Protein AF-A0A6P0XVL6-F1 (afdb_monomer_lite)

Foldseek 3Di:
DWEQQPPDLWTKWAADPVQAIDDDDDDDPDPDDPQQQVVVQVVCCVPLVFNWHFLDWLDWDQPVVVRDIDTHTYIHGPDDNVVVCVSVVNIDIDALVNLVVGHHPDNVCSVSSNVSSVCVVVVPDPPLRFQSSDPCSVVVVQVVVVVVCVVVVWAFPDGKDFRGDDSFKTKIWTQTPVGIDIDMDGGPPPVNVDDDPPPPDD

Structure (mmCIF, N/CA/C/O backbone):
data_AF-A0A6P0XVL6-F1
#
_entry.id   AF-A0A6P0XVL6-F1
#
loop_
_atom_site.group_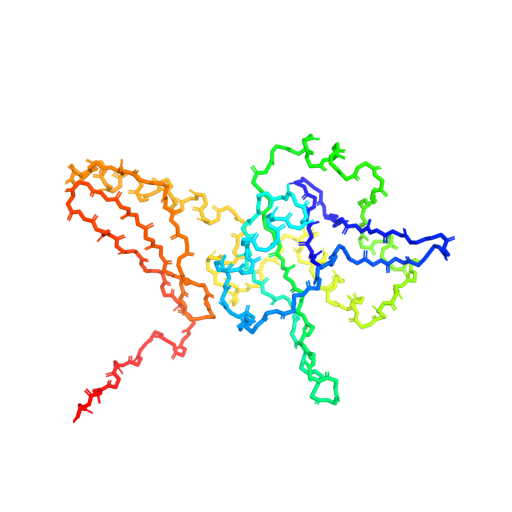PDB
_atom_site.id
_atom_site.type_symbol
_atom_site.label_atom_id
_atom_site.label_alt_id
_atom_site.label_comp_id
_atom_site.label_asym_id
_atom_site.label_entity_id
_atom_site.label_seq_id
_atom_site.pdbx_PDB_ins_code
_atom_site.Cartn_x
_atom_site.Cartn_y
_atom_site.Cartn_z
_atom_site.occupancy
_atom_site.B_iso_or_equiv
_atom_site.auth_seq_id
_atom_site.auth_comp_id
_atom_site.auth_asym_id
_atom_site.auth_atom_id
_atom_site.pdbx_PDB_model_num
ATOM 1 N N . GLU A 1 1 ? -6.359 -3.949 6.670 1.00 92.81 1 GLU A N 1
ATOM 2 C CA . GLU A 1 1 ? -5.751 -3.231 5.537 1.00 92.81 1 GLU A CA 1
ATOM 3 C C . GLU A 1 1 ? -6.101 -1.776 5.741 1.00 92.81 1 GLU A C 1
ATOM 5 O O . GLU A 1 1 ? -7.269 -1.450 5.917 1.00 92.81 1 GLU A O 1
ATOM 10 N N . ILE A 1 2 ? -5.097 -0.913 5.818 1.00 95.50 2 ILE A N 1
ATOM 11 C CA . ILE A 1 2 ? -5.294 0.529 5.921 1.00 95.50 2 ILE A CA 1
ATOM 12 C C . ILE A 1 2 ? -5.464 1.059 4.500 1.00 95.50 2 ILE A C 1
ATOM 14 O O . ILE A 1 2 ? -4.515 1.063 3.713 1.00 95.50 2 ILE A O 1
ATOM 18 N N . LEU A 1 3 ? -6.686 1.486 4.182 1.00 93.06 3 LEU A N 1
ATOM 19 C CA . LEU A 1 3 ? -7.017 2.186 2.945 1.00 93.06 3 LEU A CA 1
ATOM 20 C C . LEU A 1 3 ? -7.215 3.671 3.268 1.00 93.06 3 LEU A C 1
ATOM 22 O O . LEU A 1 3 ? -8.231 4.018 3.874 1.00 93.06 3 LEU A O 1
ATOM 26 N N . PRO A 1 4 ? -6.277 4.548 2.889 1.00 92.00 4 PRO A N 1
ATOM 27 C CA . PRO A 1 4 ? -6.377 5.974 3.165 1.00 92.00 4 PRO A CA 1
ATOM 28 C C . PRO A 1 4 ? -7.426 6.634 2.271 1.00 92.00 4 PRO A C 1
ATOM 30 O O . PRO A 1 4 ? -7.562 6.283 1.092 1.00 92.00 4 PRO A O 1
ATOM 33 N N . HIS A 1 5 ? -8.130 7.627 2.810 1.00 89.69 5 HIS A N 1
ATOM 34 C CA . HIS A 1 5 ? -8.993 8.491 2.016 1.00 89.69 5 HIS A CA 1
ATOM 35 C C . HIS A 1 5 ? -8.141 9.247 0.978 1.00 89.69 5 HIS A C 1
ATOM 37 O O . HIS A 1 5 ? -7.014 9.655 1.280 1.00 89.69 5 HIS A O 1
ATOM 43 N N . PRO A 1 6 ? -8.633 9.457 -0.257 1.00 84.12 6 PRO A N 1
ATOM 44 C CA . PRO A 1 6 ? -7.831 10.069 -1.317 1.00 84.12 6 PRO A CA 1
ATOM 45 C C . PRO A 1 6 ? -7.296 11.468 -0.973 1.00 84.12 6 PRO A C 1
ATOM 47 O O . PRO A 1 6 ? -6.172 11.800 -1.368 1.00 84.12 6 PRO A O 1
ATOM 50 N N . THR A 1 7 ? -8.087 12.257 -0.236 1.00 84.69 7 THR A N 1
ATOM 51 C CA . THR A 1 7 ? -7.861 13.696 0.001 1.00 84.69 7 THR A CA 1
ATOM 52 C C . THR A 1 7 ? -7.928 14.139 1.463 1.00 84.69 7 THR A C 1
ATOM 54 O O . THR A 1 7 ? -7.600 15.284 1.745 1.00 84.69 7 THR A O 1
ATOM 57 N N . GLU A 1 8 ? -8.362 13.284 2.389 1.00 90.06 8 GLU A N 1
ATOM 58 C CA . GLU A 1 8 ? -8.570 13.660 3.799 1.00 90.06 8 GLU A CA 1
ATOM 59 C C . GLU A 1 8 ? -7.736 12.745 4.694 1.00 90.06 8 GLU A C 1
ATOM 61 O O . GLU A 1 8 ? -7.424 11.619 4.304 1.00 90.06 8 GLU A O 1
ATOM 66 N N . ALA A 1 9 ? -7.401 13.205 5.900 1.00 93.50 9 ALA A N 1
ATOM 67 C CA . ALA A 1 9 ? -6.700 12.417 6.914 1.00 93.50 9 ALA A CA 1
ATOM 68 C C . ALA A 1 9 ? -7.641 11.384 7.570 1.00 93.50 9 ALA A C 1
ATOM 70 O O . ALA A 1 9 ? -7.935 11.429 8.762 1.00 93.50 9 ALA A O 1
ATOM 71 N N . LYS A 1 10 ? -8.170 10.474 6.751 1.00 94.94 10 LYS A N 1
ATOM 72 C CA . LYS A 1 10 ? -9.135 9.439 7.127 1.00 94.94 10 LYS A CA 1
ATOM 73 C C . LYS A 1 10 ? -8.712 8.095 6.567 1.00 94.94 10 LYS A C 1
ATOM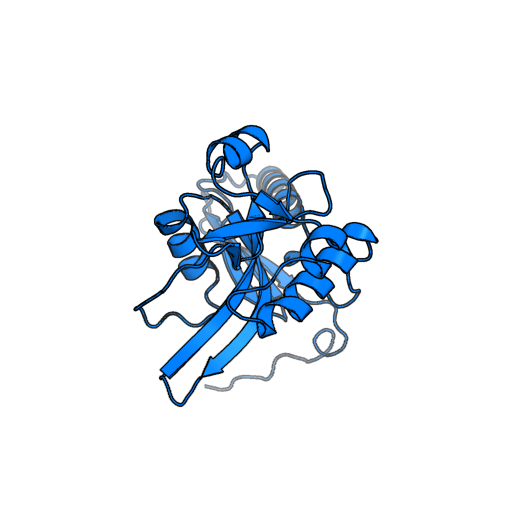 75 O O . LYS A 1 10 ? -7.996 8.022 5.568 1.00 94.94 10 LYS A O 1
ATOM 80 N N . ILE A 1 11 ? -9.209 7.028 7.174 1.00 95.06 11 ILE A N 1
ATOM 81 C CA . ILE A 1 11 ? -9.063 5.666 6.664 1.00 95.06 11 ILE A CA 1
ATOM 82 C C . ILE A 1 11 ? -10.416 4.981 6.533 1.00 95.06 11 ILE A C 1
ATOM 84 O O . ILE A 1 11 ? -11.371 5.319 7.231 1.00 95.06 11 ILE A O 1
ATOM 88 N N . LEU A 1 12 ? -10.496 4.005 5.639 1.00 94.12 12 LEU A N 1
ATOM 89 C CA . LEU A 1 12 ? -11.684 3.182 5.486 1.00 94.12 12 LEU A CA 1
ATOM 90 C C . LEU A 1 12 ? -11.797 2.187 6.644 1.00 94.12 12 LEU A C 1
ATOM 92 O O . LEU A 1 12 ? -10.873 1.408 6.892 1.00 94.12 12 LEU A O 1
ATOM 96 N N . MET A 1 13 ? -12.947 2.165 7.308 1.00 95.38 13 MET A N 1
ATOM 97 C CA . MET A 1 13 ? -13.281 1.177 8.328 1.00 95.38 13 MET A CA 1
ATOM 98 C C . MET A 1 13 ? -14.667 0.585 8.095 1.00 95.38 13 MET A C 1
ATOM 100 O O . MET A 1 13 ? -15.568 1.231 7.561 1.00 95.38 13 MET A O 1
ATOM 104 N N . LEU A 1 14 ? -14.821 -0.663 8.521 1.00 93.50 14 LEU A N 1
ATOM 105 C CA . LEU A 1 14 ? -16.077 -1.399 8.523 1.00 93.50 14 LEU A CA 1
ATOM 106 C C . LEU A 1 14 ? -16.577 -1.518 9.963 1.00 93.50 14 LEU A C 1
ATOM 108 O O . LEU A 1 14 ? -15.776 -1.577 10.899 1.00 93.50 14 LEU A O 1
ATOM 112 N N . SER A 1 15 ? -17.891 -1.586 10.132 1.00 92.94 15 SER A N 1
ATOM 113 C CA . SER A 1 15 ? -18.539 -1.879 11.408 1.00 92.94 15 SER A CA 1
ATOM 114 C C . SER A 1 15 ? -19.424 -3.110 11.268 1.00 92.94 15 SER A C 1
ATOM 116 O O . SER A 1 15 ? -20.029 -3.320 10.218 1.00 92.94 15 SER A O 1
ATOM 118 N N . ASP A 1 16 ? -19.508 -3.921 12.317 1.00 89.88 16 ASP A N 1
ATOM 119 C CA . ASP A 1 16 ? -20.522 -4.972 12.410 1.00 89.88 16 ASP A CA 1
ATOM 120 C C . ASP A 1 16 ? -21.826 -4.455 13.042 1.00 89.88 16 ASP A C 1
ATOM 122 O O . ASP A 1 16 ? -21.900 -3.325 13.531 1.00 89.88 16 ASP A O 1
ATOM 126 N N . ASP A 1 17 ? -22.848 -5.312 13.088 1.00 86.44 17 ASP A N 1
ATOM 127 C CA . ASP A 1 17 ? -24.159 -5.004 13.682 1.00 86.44 17 ASP A CA 1
ATOM 128 C C . ASP A 1 17 ? -24.091 -4.631 15.176 1.00 86.44 17 ASP A C 1
ATOM 130 O O . ASP A 1 17 ? -25.058 -4.129 15.748 1.00 86.44 17 ASP A O 1
ATOM 134 N N . LYS A 1 18 ? -22.956 -4.888 15.840 1.00 86.31 18 LYS A N 1
ATOM 135 C CA . LYS A 1 18 ? -22.715 -4.560 17.251 1.00 86.31 18 LYS A CA 1
ATOM 136 C C . LYS A 1 18 ? -21.968 -3.236 17.418 1.00 86.31 18 LYS A C 1
ATOM 138 O O . LYS A 1 18 ? -21.493 -2.960 18.518 1.00 86.31 18 LYS A O 1
ATOM 143 N N . ASN A 1 19 ? -21.840 -2.432 16.359 1.00 85.88 19 ASN A N 1
ATOM 144 C CA . ASN A 1 19 ? -21.027 -1.212 16.330 1.00 85.88 19 ASN A CA 1
ATOM 145 C C . ASN A 1 19 ? -19.558 -1.456 16.712 1.00 85.88 19 ASN A C 1
ATOM 147 O O . ASN A 1 19 ? -18.890 -0.571 17.255 1.00 85.88 19 ASN A O 1
ATOM 151 N N . THR A 1 20 ? -19.042 -2.654 16.435 1.00 92.81 20 THR A N 1
ATOM 152 C CA . THR A 1 20 ? -17.623 -2.960 16.609 1.00 92.81 20 THR A CA 1
ATOM 153 C C . THR A 1 20 ? -16.900 -2.706 15.298 1.00 92.81 20 THR A C 1
ATOM 155 O O . THR A 1 20 ? -17.288 -3.218 14.247 1.00 92.81 20 THR A O 1
ATOM 158 N N . TRP A 1 21 ? -15.830 -1.920 15.358 1.00 96.12 21 TRP A N 1
ATOM 159 C CA . TRP A 1 21 ? -15.141 -1.425 14.173 1.00 96.12 21 TRP A CA 1
ATOM 160 C C . TRP A 1 21 ? -13.897 -2.240 13.839 1.00 96.12 21 TRP A C 1
ATOM 162 O O . TRP A 1 21 ? -13.181 -2.715 14.723 1.00 96.12 21 TRP A O 1
ATOM 172 N N . PHE A 1 22 ? -13.602 -2.397 12.556 1.00 95.44 22 PHE A N 1
ATOM 173 C CA . PHE A 1 22 ? -12.430 -3.128 12.089 1.00 95.44 22 PHE A CA 1
ATOM 174 C C . PHE A 1 22 ? -11.953 -2.621 10.727 1.00 95.44 22 PHE A C 1
ATOM 176 O O . PHE A 1 22 ? -12.696 -2.016 9.956 1.00 95.44 22 PHE A O 1
ATOM 183 N N . LEU A 1 23 ? -10.675 -2.862 10.435 1.00 95.25 23 LEU A N 1
ATOM 184 C CA . LEU A 1 23 ? -10.125 -2.615 9.106 1.00 95.25 23 LEU A CA 1
ATOM 185 C C . LEU A 1 23 ? -10.678 -3.652 8.115 1.00 95.25 23 LEU A C 1
ATOM 187 O O . LEU A 1 23 ? -10.827 -4.819 8.501 1.00 95.25 23 LEU A O 1
ATOM 191 N N . PRO A 1 24 ? -10.886 -3.286 6.835 1.00 92.81 24 PRO A N 1
ATOM 192 C CA . PRO A 1 24 ? -11.027 -4.270 5.764 1.00 92.81 24 PRO A CA 1
ATOM 193 C C . PRO A 1 24 ? -9.917 -5.312 5.885 1.00 92.81 24 PRO A C 1
ATOM 195 O O . PRO A 1 24 ? -8.767 -4.937 6.099 1.00 92.81 24 PRO A O 1
ATOM 198 N N . ASN A 1 25 ? -10.260 -6.593 5.840 1.00 92.12 25 ASN A N 1
ATOM 199 C CA . ASN A 1 25 ? -9.305 -7.678 6.038 1.00 92.12 25 ASN A CA 1
ATOM 200 C C . ASN A 1 25 ? -9.588 -8.816 5.063 1.00 92.12 25 ASN A C 1
ATOM 202 O O . ASN A 1 25 ? -10.741 -9.070 4.706 1.00 92.12 25 ASN A O 1
ATOM 206 N N . ILE A 1 26 ? -8.526 -9.509 4.670 1.00 92.19 26 ILE A N 1
ATOM 207 C CA . ILE A 1 26 ? -8.576 -10.727 3.870 1.00 92.19 26 ILE A CA 1
ATOM 208 C C . ILE A 1 26 ? -7.847 -11.857 4.593 1.00 92.19 26 ILE A C 1
ATOM 210 O O . ILE A 1 26 ? -6.771 -11.673 5.153 1.00 92.19 26 ILE A O 1
ATOM 214 N N . CYS A 1 27 ? -8.420 -13.056 4.545 1.00 91.56 27 CYS A N 1
ATOM 215 C CA . CYS A 1 27 ? -7.751 -14.270 5.004 1.00 91.56 27 CYS A CA 1
ATOM 216 C C . CYS A 1 27 ? -7.085 -14.964 3.810 1.00 91.56 27 CYS A C 1
ATOM 218 O O . CYS A 1 27 ? -7.719 -15.127 2.761 1.00 91.56 27 CYS A O 1
ATOM 220 N N . ILE A 1 28 ? -5.820 -15.357 3.944 1.00 90.69 28 ILE A N 1
ATOM 221 C CA . ILE A 1 28 ? -5.038 -16.032 2.903 1.00 90.69 28 ILE A CA 1
ATOM 222 C C . ILE A 1 28 ? -4.669 -17.420 3.429 1.00 90.69 28 ILE A C 1
ATOM 224 O O . ILE A 1 28 ? -3.944 -17.528 4.408 1.00 90.69 28 ILE A O 1
ATOM 228 N N . ASN A 1 29 ? -5.172 -18.470 2.773 1.00 87.81 29 ASN A N 1
ATOM 229 C CA . ASN A 1 29 ? -4.939 -19.873 3.155 1.00 87.81 29 ASN A CA 1
ATOM 230 C C . ASN A 1 29 ? -3.800 -20.521 2.344 1.00 87.81 29 ASN A C 1
ATOM 232 O O . ASN A 1 29 ? -3.714 -21.742 2.244 1.00 87.81 29 ASN A O 1
ATOM 236 N N . GLU A 1 30 ? -2.970 -19.699 1.712 1.00 85.31 30 GLU A N 1
ATOM 237 C CA . GLU A 1 30 ? -1.837 -20.109 0.888 1.00 85.31 30 GLU A CA 1
ATOM 238 C C . GLU A 1 30 ? -0.538 -19.731 1.600 1.00 85.31 30 GLU A C 1
ATOM 240 O O . GLU A 1 30 ? -0.486 -18.719 2.301 1.00 85.31 30 GLU A O 1
ATOM 245 N N . ASP A 1 31 ? 0.519 -20.518 1.391 1.00 85.31 31 ASP A N 1
ATOM 246 C CA . ASP A 1 31 ? 1.848 -20.232 1.936 1.00 85.31 31 ASP A CA 1
ATOM 247 C C . ASP A 1 31 ? 2.508 -19.078 1.163 1.00 85.31 31 ASP A C 1
ATOM 249 O O . ASP A 1 31 ? 3.299 -19.261 0.233 1.00 85.31 31 ASP A O 1
ATOM 253 N N . ILE A 1 32 ? 2.100 -17.854 1.502 1.00 84.19 32 ILE A N 1
ATOM 254 C CA . ILE A 1 32 ? 2.614 -16.617 0.923 1.00 84.19 32 ILE A CA 1
ATOM 255 C C . ILE A 1 32 ? 3.329 -15.842 2.019 1.00 84.19 32 ILE A C 1
ATOM 257 O O . ILE A 1 32 ? 2.717 -15.314 2.946 1.00 84.19 32 ILE A O 1
ATOM 261 N N . HIS A 1 33 ? 4.645 -15.708 1.872 1.00 83.62 33 HIS A N 1
ATOM 262 C 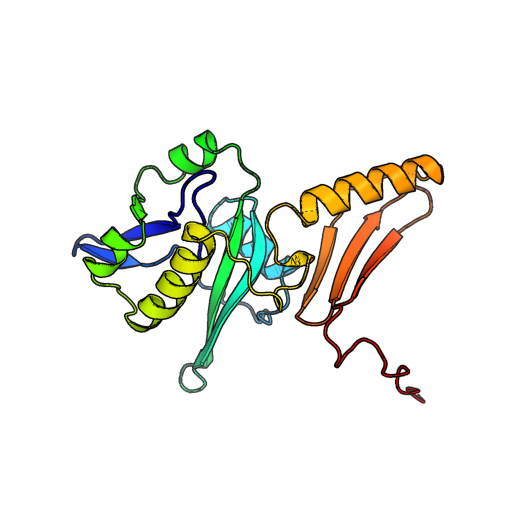CA . HIS A 1 33 ? 5.427 -14.885 2.783 1.00 83.62 33 HIS A CA 1
ATOM 263 C C . HIS A 1 33 ? 4.940 -13.416 2.742 1.00 83.62 33 HIS A C 1
ATOM 265 O O . HIS A 1 33 ? 4.802 -12.868 1.644 1.00 83.62 33 HIS A O 1
ATOM 271 N N . PRO A 1 34 ? 4.766 -12.719 3.886 1.00 82.25 34 PRO A N 1
ATOM 272 C CA . PRO A 1 34 ? 4.208 -11.358 3.933 1.00 82.25 34 PRO A CA 1
ATOM 273 C C . PRO A 1 34 ? 4.964 -10.299 3.118 1.00 82.25 34 PRO A C 1
ATOM 275 O O . PRO A 1 34 ? 4.403 -9.260 2.773 1.00 82.25 34 PRO A O 1
ATOM 278 N N . SER A 1 35 ? 6.242 -10.542 2.810 1.00 78.81 35 SER A N 1
ATOM 279 C CA . SER A 1 35 ? 7.061 -9.669 1.954 1.00 78.81 35 SER A CA 1
ATOM 280 C C . SER A 1 35 ? 6.885 -9.913 0.451 1.00 78.81 35 SER A C 1
ATOM 282 O O . SER A 1 35 ? 7.430 -9.161 -0.358 1.00 78.81 35 SER A O 1
ATOM 284 N N . ASN A 1 36 ? 6.133 -10.940 0.045 1.00 84.50 36 ASN A N 1
ATOM 285 C CA . ASN A 1 36 ? 5.813 -11.195 -1.355 1.00 84.50 36 ASN A CA 1
ATOM 286 C C . ASN A 1 36 ? 4.657 -10.294 -1.813 1.00 84.50 36 ASN A C 1
ATOM 288 O O . ASN A 1 36 ? 3.538 -10.744 -2.057 1.00 84.50 36 ASN A O 1
ATOM 292 N N . PHE A 1 37 ? 4.936 -8.993 -1.906 1.00 84.06 37 PHE A N 1
ATOM 293 C CA . PHE A 1 37 ? 3.919 -7.975 -2.176 1.00 84.06 37 PHE A CA 1
ATOM 294 C C . PHE A 1 37 ? 3.212 -8.175 -3.515 1.00 84.06 37 PHE A C 1
ATOM 296 O O . PHE A 1 37 ? 2.045 -7.833 -3.603 1.00 84.06 37 PHE A O 1
ATOM 303 N N . ALA A 1 38 ? 3.862 -8.758 -4.527 1.00 83.06 38 ALA A N 1
ATOM 304 C CA . ALA A 1 38 ? 3.213 -9.039 -5.808 1.00 83.06 38 ALA A CA 1
ATOM 305 C C . ALA A 1 38 ? 2.051 -10.033 -5.643 1.00 83.06 38 ALA A C 1
ATOM 307 O O . ALA A 1 38 ? 0.941 -9.776 -6.107 1.00 83.06 38 ALA A O 1
ATOM 308 N N . ASN A 1 39 ? 2.279 -11.135 -4.919 1.00 87.25 39 ASN A N 1
ATOM 309 C CA . ASN A 1 39 ? 1.222 -12.106 -4.648 1.00 87.25 39 ASN A CA 1
ATOM 310 C C . ASN A 1 39 ? 0.159 -11.519 -3.714 1.00 87.25 39 ASN A C 1
ATOM 312 O O . ASN A 1 39 ? -1.027 -11.657 -3.992 1.00 87.25 39 ASN A O 1
ATOM 316 N N . ILE A 1 40 ? 0.563 -10.819 -2.647 1.00 89.38 40 ILE A N 1
ATOM 317 C CA . ILE A 1 40 ? -0.384 -10.191 -1.712 1.00 89.38 40 ILE A CA 1
ATOM 318 C C . ILE A 1 40 ? -1.250 -9.143 -2.421 1.00 89.38 40 ILE A C 1
ATOM 320 O O . ILE A 1 40 ? -2.460 -9.123 -2.218 1.00 89.38 40 ILE A O 1
ATOM 324 N N . GLN A 1 41 ? -0.663 -8.312 -3.284 1.00 87.94 41 GLN A N 1
ATOM 325 C CA . GLN A 1 41 ? -1.392 -7.328 -4.080 1.00 87.94 41 GLN A CA 1
ATOM 326 C C . GLN A 1 41 ? -2.428 -8.013 -4.971 1.00 87.94 41 GLN A C 1
ATOM 328 O O . GLN A 1 41 ? -3.572 -7.572 -5.001 1.00 87.94 41 GLN A O 1
ATOM 333 N N . LYS A 1 42 ? -2.065 -9.121 -5.628 1.00 88.06 42 LYS A N 1
ATOM 334 C CA . LYS A 1 42 ? -3.010 -9.910 -6.426 1.00 88.06 42 LYS A CA 1
ATOM 335 C C . LYS A 1 42 ? -4.183 -10.410 -5.580 1.00 88.06 42 LYS A C 1
ATOM 337 O O . LYS A 1 42 ? -5.329 -10.284 -5.995 1.00 88.06 42 LYS A O 1
ATOM 342 N N . VAL A 1 43 ? -3.920 -10.916 -4.372 1.00 91.44 43 VAL A N 1
ATOM 343 C CA . VAL A 1 43 ? -4.992 -11.381 -3.476 1.00 91.44 43 VAL A CA 1
ATOM 344 C C . VAL A 1 43 ? -5.872 -10.222 -2.990 1.00 91.44 43 VAL A C 1
ATOM 346 O O . VAL A 1 43 ? -7.090 -10.371 -2.918 1.00 91.44 43 VAL A O 1
ATOM 349 N N . ILE A 1 44 ? -5.289 -9.058 -2.688 1.00 89.69 44 ILE A N 1
ATOM 350 C CA . ILE A 1 44 ? -6.032 -7.831 -2.351 1.00 89.69 44 ILE A CA 1
ATOM 351 C C . ILE A 1 44 ? -6.943 -7.424 -3.515 1.00 89.69 44 ILE A C 1
ATOM 353 O O . ILE A 1 44 ? -8.130 -7.170 -3.306 1.00 89.69 44 ILE A O 1
ATOM 357 N N . GLU A 1 45 ? -6.409 -7.402 -4.735 1.00 88.88 45 GLU A N 1
ATOM 358 C CA . GLU A 1 45 ? -7.152 -7.084 -5.955 1.00 88.88 45 GLU A CA 1
ATOM 359 C C . GLU A 1 45 ? -8.321 -8.045 -6.172 1.00 88.88 45 GLU A C 1
ATOM 361 O O . GLU A 1 45 ? -9.443 -7.600 -6.400 1.00 88.88 45 GLU A O 1
ATOM 366 N N . GLU A 1 46 ? -8.095 -9.348 -6.021 1.00 89.19 46 GLU A N 1
ATOM 367 C CA . GLU A 1 46 ? -9.118 -10.381 -6.201 1.00 89.19 46 GLU A CA 1
ATOM 368 C C . GLU A 1 46 ? -10.202 -10.341 -5.115 1.00 89.19 46 GLU A C 1
ATOM 370 O O . GLU A 1 46 ? -11.390 -10.449 -5.422 1.00 89.19 46 GLU A O 1
ATOM 375 N N . LYS A 1 47 ? -9.819 -10.183 -3.841 1.00 89.12 47 LYS A N 1
ATOM 376 C CA . LYS A 1 47 ? -10.744 -10.333 -2.703 1.00 89.12 47 LYS A CA 1
ATOM 377 C C . LYS A 1 47 ? -11.434 -9.042 -2.293 1.00 89.12 47 LYS A C 1
ATOM 379 O O . LYS A 1 47 ? -12.607 -9.073 -1.932 1.00 89.12 47 LYS A O 1
ATOM 384 N N . LEU A 1 48 ? -10.728 -7.914 -2.333 1.00 85.12 48 LEU A N 1
ATOM 385 C CA . LEU A 1 48 ? -11.309 -6.600 -2.045 1.00 85.12 48 LEU A CA 1
ATOM 386 C C . LEU A 1 48 ? -11.804 -5.910 -3.322 1.00 85.12 48 LEU A C 1
ATOM 388 O O . LEU A 1 48 ? -12.499 -4.897 -3.245 1.00 85.12 48 LEU A O 1
ATOM 392 N N . GLY A 1 49 ? -11.467 -6.435 -4.506 1.00 85.25 49 GLY A N 1
ATOM 393 C CA . GLY A 1 49 ? -11.844 -5.853 -5.792 1.00 85.25 49 GLY A CA 1
ATOM 394 C C . GLY A 1 49 ? -11.163 -4.509 -6.065 1.00 85.25 49 GLY A C 1
ATOM 395 O O . GLY A 1 49 ? -11.685 -3.716 -6.855 1.00 85.25 49 GLY A O 1
ATOM 396 N N . ILE A 1 50 ? -10.074 -4.182 -5.364 1.00 83.56 50 ILE A N 1
ATOM 397 C CA . ILE A 1 50 ? -9.399 -2.888 -5.489 1.00 83.56 50 ILE A CA 1
ATOM 398 C C . ILE A 1 50 ? -8.047 -3.022 -6.181 1.00 83.56 50 ILE A C 1
ATOM 400 O O . ILE A 1 50 ? -7.210 -3.773 -5.706 1.00 83.56 50 ILE A O 1
ATOM 404 N N . SER A 1 51 ? -7.787 -2.235 -7.229 1.00 84.75 51 SER A N 1
ATOM 405 C CA . SER A 1 51 ? -6.414 -2.021 -7.688 1.00 84.75 51 SER A CA 1
ATOM 406 C C . SER A 1 51 ? -5.720 -1.034 -6.757 1.00 84.75 51 SER A C 1
ATOM 408 O O . SER A 1 51 ? -6.050 0.158 -6.714 1.00 84.75 51 SER A O 1
ATOM 410 N N . ALA A 1 52 ? -4.781 -1.548 -5.971 1.00 84.56 52 ALA A N 1
ATOM 411 C CA . ALA A 1 52 ? -4.029 -0.766 -5.007 1.00 84.56 52 ALA A CA 1
ATOM 412 C C . ALA A 1 52 ? -2.580 -1.248 -4.931 1.00 84.56 52 ALA A C 1
ATOM 414 O O . ALA A 1 52 ? -2.306 -2.445 -4.945 1.00 84.56 52 ALA A O 1
ATOM 415 N N . ASN A 1 53 ? -1.654 -0.305 -4.800 1.00 87.81 53 ASN A N 1
ATOM 416 C CA . ASN A 1 53 ? -0.253 -0.599 -4.547 1.00 87.81 53 ASN A CA 1
ATOM 417 C C . ASN A 1 53 ? -0.046 -0.763 -3.040 1.00 87.81 53 ASN A C 1
ATOM 419 O O . ASN A 1 53 ? -0.548 0.031 -2.243 1.00 87.81 53 ASN A O 1
ATOM 423 N N . ILE A 1 54 ? 0.739 -1.756 -2.633 1.00 90.38 54 ILE A N 1
ATOM 424 C CA . ILE A 1 54 ? 1.162 -1.885 -1.236 1.00 90.38 54 ILE A CA 1
ATOM 425 C C . ILE A 1 54 ? 2.344 -0.943 -1.002 1.00 90.38 54 ILE A C 1
ATOM 427 O O . ILE A 1 54 ? 3.408 -1.121 -1.601 1.00 90.38 54 ILE A O 1
ATOM 431 N N . LEU A 1 55 ? 2.175 0.032 -0.108 1.00 90.38 55 LEU A N 1
ATOM 432 C CA . LEU A 1 55 ? 3.251 0.948 0.272 1.00 90.38 55 LEU A CA 1
ATOM 433 C C . LEU A 1 55 ? 4.225 0.258 1.237 1.00 90.38 55 LEU A C 1
ATOM 435 O O . LEU A 1 55 ? 5.428 0.191 0.980 1.00 90.38 55 LEU A O 1
ATOM 439 N N . TYR A 1 56 ? 3.701 -0.272 2.343 1.00 89.94 56 TYR A N 1
ATOM 440 C CA . TYR A 1 56 ? 4.440 -1.004 3.377 1.00 89.94 56 TYR A CA 1
ATOM 441 C C . TYR A 1 56 ? 3.472 -1.791 4.277 1.00 89.94 56 TYR A C 1
ATOM 443 O O . TYR A 1 56 ? 2.258 -1.598 4.208 1.00 89.94 56 TYR A O 1
ATOM 451 N N . TYR A 1 57 ? 3.995 -2.667 5.141 1.00 90.50 57 TYR A N 1
ATOM 452 C CA . TYR A 1 57 ? 3.230 -3.209 6.268 1.00 90.50 57 TYR A CA 1
ATOM 453 C C . TYR A 1 57 ? 3.494 -2.362 7.520 1.00 90.50 57 TYR A C 1
ATOM 455 O O . TYR A 1 57 ? 4.643 -2.170 7.911 1.00 90.50 57 TYR A O 1
ATOM 463 N N . ALA A 1 58 ? 2.440 -1.826 8.130 1.00 91.75 58 ALA A N 1
ATOM 464 C CA . ALA A 1 58 ? 2.513 -1.049 9.369 1.00 91.75 58 ALA A CA 1
ATOM 465 C C . ALA A 1 58 ? 2.604 -1.948 10.610 1.00 91.75 58 ALA A C 1
ATOM 467 O O . ALA A 1 58 ? 3.098 -1.537 11.653 1.00 91.75 58 ALA A O 1
ATOM 468 N N . HIS A 1 59 ? 2.142 -3.191 10.493 1.00 91.19 59 HIS A N 1
ATOM 469 C CA . HIS A 1 59 ? 2.193 -4.168 11.568 1.00 91.19 59 HIS A CA 1
ATOM 470 C C . HIS A 1 59 ? 2.362 -5.568 10.993 1.00 91.19 59 HIS A C 1
ATOM 472 O O . HIS A 1 59 ? 1.799 -5.873 9.942 1.00 91.19 59 HIS A O 1
ATOM 478 N N . ASN A 1 60 ? 3.123 -6.410 11.684 1.00 89.81 60 ASN A N 1
ATOM 479 C CA . ASN A 1 60 ? 3.248 -7.831 11.399 1.00 89.81 60 ASN A CA 1
ATOM 480 C C . ASN A 1 60 ? 3.411 -8.569 12.731 1.00 89.81 60 ASN A C 1
ATOM 482 O O . ASN A 1 60 ? 4.287 -8.224 13.528 1.00 89.81 60 ASN A O 1
ATOM 486 N N . TYR A 1 61 ? 2.556 -9.557 12.955 1.00 88.31 61 TYR A N 1
ATOM 487 C CA . TYR A 1 61 ? 2.554 -10.403 14.135 1.00 88.31 61 TYR A CA 1
ATOM 488 C C . TYR A 1 61 ? 2.433 -11.869 13.718 1.00 88.31 61 TYR A C 1
ATOM 490 O O . TYR A 1 61 ? 1.571 -12.224 12.919 1.00 88.31 61 TYR A O 1
ATOM 498 N N . ASP A 1 62 ? 3.310 -12.708 14.261 1.00 88.69 62 ASP A N 1
ATOM 499 C CA . ASP A 1 62 ? 3.342 -14.156 14.039 1.00 88.69 62 ASP A CA 1
ATOM 500 C C . ASP A 1 62 ? 2.773 -14.860 15.281 1.00 88.69 62 ASP A C 1
ATOM 502 O O . ASP A 1 62 ? 3.432 -14.941 16.326 1.00 88.69 62 ASP A O 1
ATOM 506 N N . ASP A 1 63 ? 1.535 -15.346 15.176 1.00 88.31 63 ASP A N 1
ATOM 507 C CA . ASP A 1 63 ? 0.911 -16.203 16.180 1.00 88.31 63 ASP A CA 1
ATOM 508 C C . ASP A 1 63 ? 1.310 -17.659 15.921 1.00 88.31 63 ASP A C 1
ATOM 510 O O . ASP A 1 63 ? 0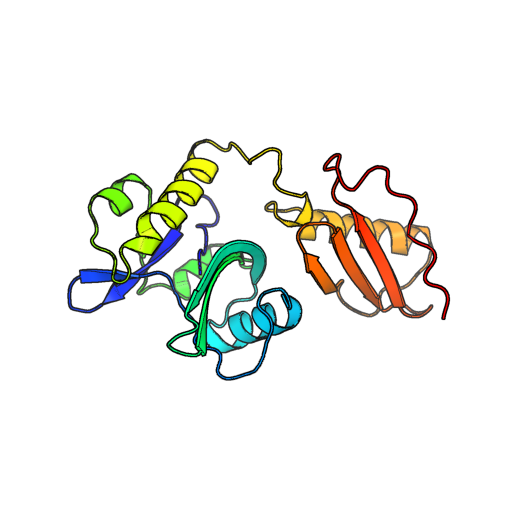.576 -18.461 15.334 1.00 88.31 63 ASP A O 1
ATOM 514 N N . LYS A 1 64 ? 2.487 -18.022 16.433 1.00 88.31 64 LYS A N 1
ATOM 515 C CA . LYS A 1 64 ? 3.019 -19.388 16.334 1.00 88.31 64 LYS A CA 1
ATOM 516 C C . LYS A 1 64 ? 2.108 -20.445 16.950 1.00 88.31 64 LYS A C 1
ATOM 518 O O . LYS A 1 64 ? 2.201 -21.608 16.570 1.00 88.31 64 LYS A O 1
ATOM 523 N N . SER A 1 65 ? 1.257 -20.072 17.909 1.00 89.88 65 SER A N 1
ATOM 524 C CA . SER A 1 65 ? 0.345 -21.022 18.552 1.00 89.88 65 SER A CA 1
ATOM 525 C C . SER A 1 65 ? -0.796 -21.432 17.625 1.00 89.88 65 SER A C 1
ATOM 527 O O . SER A 1 65 ? -1.235 -22.580 17.668 1.00 89.88 65 SER A O 1
ATOM 529 N N . LYS A 1 66 ? -1.230 -20.515 16.753 1.00 87.44 66 LYS A N 1
ATOM 530 C CA . LYS A 1 66 ? -2.271 -20.755 15.747 1.00 87.44 66 LYS A CA 1
ATOM 531 C C . LYS A 1 66 ? -1.723 -21.025 14.348 1.00 87.44 66 LYS A C 1
ATOM 533 O O . LYS A 1 66 ? -2.494 -21.391 13.471 1.00 87.44 66 LYS A O 1
ATOM 538 N N . CYS A 1 67 ? -0.409 -20.894 14.156 1.00 86.12 67 CYS A N 1
ATOM 539 C CA . CYS A 1 67 ? 0.229 -20.911 12.837 1.00 86.12 67 CYS A CA 1
ATOM 540 C C . CYS A 1 67 ? -0.371 -19.842 11.906 1.00 86.12 67 CYS A C 1
ATOM 542 O O . CYS A 1 67 ? -0.612 -20.095 10.728 1.00 86.12 67 CYS A O 1
ATOM 544 N N . GLU A 1 68 ? -0.625 -18.650 12.450 1.00 89.25 68 GLU A N 1
ATOM 545 C CA . GLU A 1 68 ? -1.229 -17.528 11.731 1.00 89.25 68 GLU A CA 1
ATOM 546 C C . GLU A 1 68 ? -0.285 -16.329 11.703 1.00 89.25 68 GLU A C 1
ATOM 548 O O . GLU A 1 68 ? 0.352 -16.000 12.703 1.00 89.25 68 GLU A O 1
ATOM 553 N N . ILE A 1 69 ? -0.258 -15.616 10.578 1.00 89.44 69 ILE A N 1
ATOM 554 C CA . ILE A 1 69 ? 0.440 -14.336 10.464 1.00 89.44 69 ILE A CA 1
ATOM 555 C C . ILE A 1 69 ? -0.591 -13.231 10.253 1.00 89.44 69 ILE A C 1
ATOM 557 O O . ILE A 1 69 ? -1.338 -13.230 9.276 1.00 89.44 69 ILE A O 1
ATOM 561 N N . HIS A 1 70 ? -0.583 -12.249 11.146 1.00 91.50 70 HIS A N 1
ATOM 562 C CA . HIS A 1 70 ? -1.449 -11.076 11.121 1.00 91.50 70 HIS A CA 1
ATOM 563 C C . HIS A 1 70 ? -0.641 -9.884 10.614 1.00 91.50 70 HIS A C 1
ATOM 565 O O . HIS A 1 70 ? 0.280 -9.417 11.281 1.00 91.50 70 HIS A O 1
ATOM 571 N N . THR A 1 71 ? -0.945 -9.397 9.410 1.00 92.94 71 THR A N 1
ATOM 572 C CA . THR A 1 71 ? -0.226 -8.265 8.799 1.00 92.94 71 THR A CA 1
ATOM 573 C C . THR A 1 71 ? -1.193 -7.147 8.436 1.00 92.94 71 THR A C 1
ATOM 575 O O . THR A 1 71 ? -2.210 -7.384 7.793 1.00 92.94 71 THR A O 1
ATOM 578 N N . ILE A 1 72 ? -0.857 -5.910 8.806 1.00 95.19 72 ILE A N 1
ATOM 579 C CA . ILE A 1 72 ? -1.611 -4.716 8.411 1.00 95.19 72 ILE A CA 1
ATOM 580 C C . ILE A 1 72 ? -0.826 -4.000 7.320 1.00 95.19 72 ILE A C 1
ATOM 582 O O . ILE A 1 72 ? 0.195 -3.370 7.591 1.00 95.19 72 ILE A O 1
ATOM 586 N N . TYR A 1 73 ? -1.317 -4.074 6.086 1.00 94.19 73 TYR A N 1
ATOM 587 C CA . TYR A 1 73 ? -0.759 -3.334 4.955 1.00 94.19 73 TYR A CA 1
ATOM 588 C C . TYR A 1 73 ? -1.354 -1.933 4.850 1.00 94.19 73 TYR A C 1
ATOM 590 O O . TYR A 1 73 ? -2.561 -1.763 5.031 1.00 94.19 73 TYR A O 1
ATOM 598 N N . VAL A 1 74 ? -0.515 -0.954 4.515 1.00 94.38 74 VAL A N 1
ATOM 599 C CA . VAL A 1 74 ? -0.929 0.387 4.088 1.00 94.38 74 VAL A CA 1
ATOM 600 C C . VAL A 1 74 ? -0.939 0.420 2.571 1.00 94.38 74 VAL A C 1
ATOM 602 O O . VAL A 1 74 ? 0.061 0.093 1.923 1.00 94.38 74 VAL A O 1
ATOM 605 N N . LEU A 1 75 ? -2.080 0.806 2.014 1.00 93.00 75 LEU A N 1
ATOM 606 C CA . LEU A 1 75 ? -2.326 0.771 0.581 1.00 93.00 75 LEU A CA 1
ATOM 607 C C . LEU A 1 75 ? -2.349 2.178 -0.015 1.00 93.00 75 LEU A C 1
ATOM 609 O O . LEU A 1 75 ? -2.807 3.135 0.602 1.00 93.00 75 LEU A O 1
ATOM 613 N N . GLU A 1 76 ? -1.905 2.285 -1.256 1.00 90.06 76 GLU A N 1
ATOM 614 C CA . GLU A 1 76 ? -2.185 3.409 -2.136 1.00 90.06 76 GLU A CA 1
ATOM 615 C C . GLU A 1 76 ? -3.188 2.937 -3.185 1.00 90.06 76 GLU A C 1
ATOM 617 O O . GLU A 1 76 ? -2.887 2.048 -3.978 1.00 90.06 76 GLU A O 1
ATOM 622 N N . ASN A 1 77 ? -4.397 3.497 -3.179 1.00 79.12 77 ASN A N 1
ATOM 623 C CA . ASN A 1 77 ? -5.386 3.154 -4.194 1.00 79.12 77 ASN A CA 1
ATOM 624 C C . ASN A 1 77 ? -5.054 3.849 -5.525 1.00 79.12 77 ASN A C 1
ATOM 626 O O . ASN A 1 77 ? -4.594 4.989 -5.537 1.00 79.12 77 ASN A O 1
ATOM 630 N N . ASN A 1 78 ? -5.308 3.156 -6.636 1.00 69.88 78 ASN A N 1
ATOM 631 C CA . ASN A 1 78 ? -5.117 3.693 -7.987 1.00 69.88 78 ASN A CA 1
ATOM 632 C C . ASN A 1 78 ? -6.413 4.295 -8.575 1.00 69.88 78 ASN A C 1
ATOM 634 O O . ASN A 1 78 ? -6.423 4.709 -9.733 1.00 69.88 78 ASN A O 1
ATOM 638 N N . TYR A 1 79 ? -7.510 4.316 -7.810 1.00 65.94 79 TYR A N 1
ATOM 639 C CA . TYR A 1 79 ? -8.818 4.774 -8.277 1.00 65.94 79 TYR A CA 1
ATOM 640 C C . TYR A 1 79 ? -8.991 6.287 -8.142 1.00 65.94 79 TYR A C 1
ATOM 642 O O . TYR A 1 79 ? -8.471 6.925 -7.226 1.00 65.94 79 TYR A O 1
ATOM 650 N N . LEU A 1 80 ? -9.820 6.863 -9.016 1.00 61.62 80 LEU A N 1
ATOM 651 C CA . LEU A 1 80 ? -10.374 8.194 -8.787 1.00 61.62 80 LEU A CA 1
ATOM 652 C C . LEU A 1 80 ? -11.319 8.117 -7.582 1.00 61.62 80 LEU A C 1
ATOM 654 O O . LEU A 1 80 ? -12.137 7.203 -7.495 1.00 61.62 80 LEU A O 1
ATOM 658 N N . GLY A 1 81 ? -11.222 9.074 -6.653 1.00 65.75 81 GLY A N 1
ATOM 659 C CA . GLY A 1 81 ? -11.864 8.977 -5.333 1.00 65.75 81 GLY A CA 1
ATOM 660 C C . GLY A 1 81 ? -13.359 8.628 -5.342 1.00 65.75 81 GLY A C 1
ATOM 661 O O . GLY A 1 81 ? -13.833 7.984 -4.413 1.00 65.75 81 GLY A O 1
ATOM 662 N N . LYS A 1 82 ? -14.085 8.961 -6.416 1.00 68.19 82 LYS A N 1
ATOM 663 C CA . LYS A 1 82 ? -15.503 8.622 -6.589 1.00 68.19 82 LYS A CA 1
ATOM 664 C C . LYS A 1 82 ? -15.770 7.111 -6.684 1.00 68.19 82 LYS A C 1
ATOM 666 O O . LYS A 1 82 ? -16.681 6.628 -6.023 1.00 68.19 82 LYS A O 1
ATOM 671 N N . GLU A 1 83 ? -14.968 6.364 -7.441 1.00 72.94 83 GLU A N 1
ATOM 672 C CA . GLU A 1 83 ? -15.151 4.912 -7.619 1.00 72.94 83 GLU A CA 1
ATOM 673 C C . GLU A 1 83 ? -14.887 4.154 -6.316 1.00 72.94 83 GLU A C 1
ATOM 675 O O . GLU A 1 83 ? -15.595 3.209 -5.972 1.00 72.94 83 GLU A O 1
ATOM 680 N N . LEU A 1 84 ? -13.894 4.614 -5.551 1.00 74.00 84 LEU A N 1
ATOM 681 C CA . LEU A 1 84 ? -13.576 4.051 -4.245 1.00 74.00 84 LEU A CA 1
ATOM 682 C C . LEU A 1 84 ? -14.720 4.275 -3.245 1.00 74.00 84 LEU A C 1
ATOM 684 O O . LEU A 1 84 ? -15.092 3.350 -2.525 1.00 74.00 84 LEU A O 1
ATOM 688 N N . ILE A 1 85 ? -15.293 5.483 -3.223 1.00 72.69 85 ILE A N 1
ATOM 689 C CA . ILE A 1 85 ? -16.426 5.830 -2.355 1.00 72.69 85 ILE A CA 1
ATOM 690 C C . ILE A 1 85 ? -17.659 4.994 -2.713 1.00 72.69 85 ILE A C 1
ATOM 692 O O . ILE A 1 85 ? -18.300 4.445 -1.822 1.00 72.69 85 ILE A O 1
ATOM 696 N N . GLU A 1 86 ? -17.978 4.850 -4.001 1.00 77.19 86 GLU A N 1
ATOM 697 C CA . GLU A 1 86 ? -19.118 4.040 -4.448 1.00 77.19 86 GLU A CA 1
ATOM 698 C C . GLU A 1 86 ? -18.942 2.557 -4.098 1.00 77.19 86 GLU A C 1
ATOM 700 O O . GLU A 1 86 ? -19.887 1.905 -3.648 1.00 77.19 86 GLU A O 1
ATOM 705 N N . LYS A 1 87 ? -17.721 2.030 -4.250 1.00 77.56 87 LYS A N 1
ATOM 706 C CA . LYS A 1 87 ? -17.395 0.636 -3.933 1.00 77.56 87 LYS A CA 1
ATOM 707 C C . LYS A 1 87 ? -17.576 0.314 -2.450 1.00 77.56 87 LYS A C 1
ATOM 709 O O . LYS A 1 87 ? -18.008 -0.785 -2.115 1.00 77.56 87 LYS A O 1
ATOM 714 N N . PHE A 1 88 ? -17.259 1.265 -1.578 1.00 79.50 88 PHE A N 1
ATOM 715 C CA . PHE A 1 88 ? -17.330 1.104 -0.129 1.00 79.50 88 PHE A CA 1
ATOM 716 C C . PHE A 1 88 ? -18.406 1.990 0.505 1.00 79.50 88 PHE A C 1
ATOM 718 O O . PHE A 1 88 ? -18.208 2.533 1.587 1.00 79.50 88 PHE A O 1
ATOM 725 N N . LYS A 1 89 ? -19.565 2.114 -0.150 1.00 76.75 89 LYS A N 1
ATOM 726 C CA . LYS A 1 89 ? -20.707 2.908 0.341 1.00 76.75 89 LYS A CA 1
ATOM 727 C C . LYS A 1 89 ? -21.224 2.486 1.726 1.00 76.75 89 LYS A C 1
ATOM 729 O O . LYS A 1 89 ? -21.787 3.311 2.433 1.00 76.75 89 LYS A O 1
ATOM 734 N N . ASP A 1 90 ? -21.030 1.216 2.088 1.00 82.06 90 ASP A N 1
ATOM 735 C CA . ASP A 1 90 ? -21.452 0.638 3.371 1.00 82.06 90 ASP A CA 1
ATOM 736 C C . ASP A 1 90 ? -20.322 0.675 4.424 1.00 82.06 90 ASP A C 1
ATOM 738 O O . ASP A 1 90 ? -20.478 0.194 5.544 1.00 82.06 90 ASP A O 1
ATOM 742 N N . ALA A 1 91 ? -19.165 1.238 4.067 1.00 89.31 91 ALA A N 1
ATOM 743 C CA . ALA A 1 91 ? -18.059 1.504 4.975 1.00 89.31 91 ALA A CA 1
ATOM 744 C C . ALA A 1 91 ? -18.091 2.965 5.442 1.00 89.31 91 ALA A C 1
ATOM 746 O O . ALA A 1 91 ? -18.783 3.808 4.874 1.00 89.31 91 ALA A O 1
ATOM 747 N N . SER A 1 92 ? -17.301 3.290 6.464 1.00 92.56 92 SER A N 1
ATOM 748 C CA . SER A 1 92 ? -17.136 4.675 6.915 1.00 92.56 92 SER A CA 1
ATOM 749 C C . SER A 1 92 ? -15.689 5.127 6.843 1.00 92.56 92 SER A C 1
ATOM 751 O O . SER A 1 92 ? -14.753 4.355 7.059 1.00 92.56 92 SER A O 1
ATOM 753 N N . TRP A 1 93 ? -15.521 6.416 6.574 1.00 93.69 93 TRP A N 1
ATOM 754 C CA . TRP A 1 93 ? -14.237 7.095 6.639 1.00 93.69 93 TRP A CA 1
ATOM 755 C C . TRP A 1 93 ? -14.015 7.619 8.054 1.00 93.69 93 TRP A C 1
ATOM 757 O O . TRP A 1 93 ? -14.736 8.504 8.509 1.00 93.69 93 TRP A O 1
ATOM 767 N N . VAL A 1 94 ? -13.028 7.056 8.742 1.00 96.31 94 VAL A N 1
ATOM 768 C CA . VAL A 1 94 ? -12.725 7.323 10.151 1.00 96.31 94 VAL A CA 1
ATOM 769 C C . VAL A 1 94 ? -11.462 8.171 10.248 1.00 96.31 94 VAL A C 1
ATOM 771 O O . VAL A 1 94 ? -10.418 7.801 9.708 1.00 96.31 94 VAL A O 1
ATOM 774 N N . ASP A 1 95 ? -11.570 9.309 10.929 1.00 97.25 95 ASP A N 1
ATOM 775 C CA . ASP A 1 95 ? -10.451 10.177 11.309 1.00 97.25 95 ASP A CA 1
ATOM 776 C C . ASP A 1 95 ? -9.938 9.853 12.722 1.00 9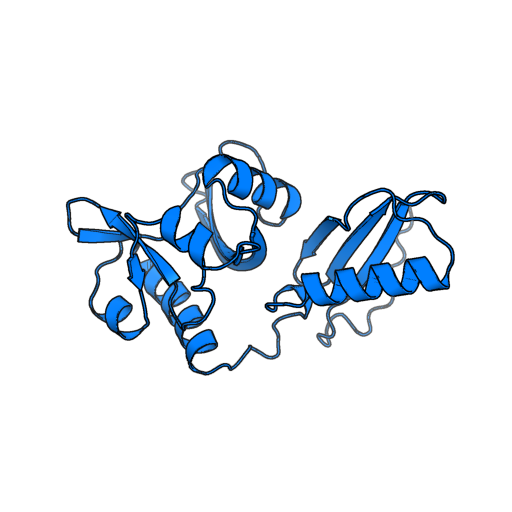7.25 95 ASP A C 1
ATOM 778 O O . ASP A 1 95 ? -10.417 8.943 13.409 1.00 97.25 95 ASP A O 1
ATOM 782 N N . LEU A 1 96 ? -8.925 10.605 13.156 1.00 96.75 96 LEU A N 1
ATOM 783 C CA . LEU A 1 96 ? -8.270 10.417 14.445 1.00 96.75 96 LEU A CA 1
ATOM 784 C C . LEU A 1 96 ? -9.217 10.667 15.629 1.00 96.75 96 LEU A C 1
ATOM 786 O O . LEU A 1 96 ? -9.147 9.956 16.632 1.00 96.75 96 LEU A O 1
ATOM 790 N N . GLU A 1 97 ? -10.104 11.659 15.528 1.00 96.62 97 GLU A N 1
ATOM 791 C CA . GLU A 1 97 ? -11.083 11.971 16.572 1.00 96.62 97 GLU A CA 1
ATOM 792 C C . GLU A 1 97 ? -12.114 10.849 16.711 1.00 96.62 97 GLU A C 1
ATOM 794 O O . GLU A 1 97 ? -12.349 10.341 17.810 1.00 96.62 97 GLU A O 1
ATOM 799 N N . THR A 1 98 ? -12.661 10.389 15.591 1.00 96.62 98 THR A N 1
ATOM 800 C CA . THR A 1 98 ? -13.602 9.270 15.546 1.00 96.62 98 THR A CA 1
ATOM 801 C C . THR A 1 98 ? -12.950 7.994 16.079 1.00 96.62 98 THR A C 1
ATOM 803 O O . THR A 1 98 ? -13.544 7.310 16.915 1.00 96.62 98 THR A O 1
ATOM 806 N N . LEU A 1 99 ? -11.695 7.704 15.701 1.00 97.06 99 LEU A N 1
ATOM 807 C CA . LEU A 1 99 ? -10.948 6.539 16.195 1.00 97.06 99 LEU A CA 1
ATOM 808 C C . LEU A 1 99 ? -10.861 6.503 17.731 1.00 97.06 99 LEU A C 1
ATOM 810 O O . LEU A 1 99 ? -10.925 5.427 18.338 1.00 97.06 99 LEU A O 1
ATOM 814 N N . ARG A 1 100 ? -10.715 7.663 18.385 1.00 95.62 100 ARG A N 1
ATOM 815 C CA . ARG A 1 100 ? -10.651 7.743 19.856 1.00 95.62 100 ARG A CA 1
ATOM 816 C C . ARG A 1 100 ? -11.941 7.236 20.494 1.00 95.62 100 ARG A C 1
ATOM 818 O O . ARG A 1 100 ? -11.856 6.522 21.494 1.00 95.62 100 ARG A O 1
ATOM 825 N N . ASN A 1 101 ? -13.080 7.516 19.867 1.00 95.12 101 ASN A N 1
ATOM 826 C CA . ASN A 1 101 ? -14.420 7.270 20.399 1.00 95.12 101 ASN A CA 1
ATOM 827 C C . ASN A 1 101 ? -15.018 5.903 20.026 1.00 95.12 101 ASN A C 1
ATOM 829 O O . ASN A 1 101 ? -16.016 5.497 20.618 1.00 95.12 101 ASN A O 1
ATOM 833 N N . ILE A 1 102 ? -14.420 5.172 19.082 1.00 94.69 102 ILE A N 1
ATOM 834 C CA . ILE A 1 102 ? -14.893 3.840 18.678 1.00 94.69 102 ILE A CA 1
ATOM 835 C C . ILE A 1 102 ? -14.163 2.700 19.399 1.00 94.69 102 ILE A C 1
ATOM 837 O O . ILE A 1 102 ? -12.994 2.806 19.799 1.00 94.69 102 ILE A O 1
ATOM 841 N N . SER A 1 103 ? -14.869 1.574 19.522 1.00 94.81 103 SER A N 1
ATOM 842 C CA . SER A 1 103 ? -14.322 0.298 19.986 1.00 94.81 103 SER A CA 1
ATOM 843 C C . SER A 1 103 ? -13.938 -0.572 18.793 1.00 94.81 103 SER A C 1
ATOM 845 O O . SER A 1 103 ? -14.753 -0.803 17.898 1.00 94.81 103 SER A O 1
ATOM 847 N N . LEU A 1 104 ? -12.691 -1.049 18.783 1.00 95.94 104 LEU A N 1
ATOM 848 C CA . LEU A 1 104 ? -12.186 -1.920 17.726 1.00 95.94 104 LEU A CA 1
ATOM 849 C C . LEU A 1 104 ? -12.395 -3.392 18.075 1.00 95.94 104 LEU A C 1
ATOM 851 O O . LEU A 1 104 ? -12.228 -3.790 19.226 1.00 95.94 104 LEU A O 1
ATOM 855 N N . LYS A 1 105 ? -12.673 -4.206 17.055 1.00 94.62 105 LYS A N 1
ATOM 856 C CA . LYS A 1 105 ? -12.768 -5.669 17.168 1.00 94.62 105 LYS A CA 1
ATOM 857 C C . LYS A 1 105 ? -11.457 -6.287 17.648 1.00 94.62 105 LYS A C 1
ATOM 859 O O . LYS A 1 105 ? -11.477 -7.252 18.401 1.00 94.62 105 LYS A O 1
ATOM 864 N N . LEU A 1 106 ? -10.345 -5.708 17.200 1.00 92.38 106 LEU A N 1
ATOM 865 C CA . LEU A 1 106 ? -8.984 -6.030 17.613 1.00 92.38 106 LEU A CA 1
ATOM 866 C C . LEU A 1 106 ? -8.387 -4.760 18.240 1.00 92.38 106 LEU A C 1
ATOM 868 O O . LEU A 1 106 ? -7.969 -3.860 17.501 1.00 92.38 106 LEU A O 1
ATOM 872 N N . PRO A 1 107 ? -8.432 -4.609 19.578 1.00 93.62 107 PRO A N 1
ATOM 873 C CA . PRO A 1 107 ? -7.938 -3.418 20.272 1.00 93.62 107 PRO A CA 1
ATOM 874 C C . PRO A 1 107 ? -6.482 -3.062 19.943 1.00 93.62 107 PRO A C 1
ATOM 876 O O . PRO A 1 107 ? -6.134 -1.883 19.886 1.00 93.62 107 PRO A O 1
ATOM 879 N N . GLU A 1 108 ? -5.645 -4.060 19.669 1.00 91.31 108 GLU A N 1
ATOM 880 C CA . GLU A 1 108 ? -4.244 -3.929 19.268 1.00 91.31 108 GLU A CA 1
ATOM 881 C C . GLU A 1 108 ? -4.053 -3.167 17.949 1.00 91.31 108 GLU A C 1
ATOM 883 O O . GLU A 1 108 ? -3.013 -2.544 17.744 1.00 91.31 108 GLU A O 1
ATOM 888 N N . HIS A 1 109 ? -5.066 -3.125 17.076 1.00 94.69 109 HIS A N 1
ATOM 889 C CA . HIS A 1 109 ? -5.006 -2.322 15.852 1.00 94.69 109 HIS A CA 1
ATOM 890 C C . HIS A 1 109 ? -5.065 -0.818 16.142 1.00 94.69 109 HIS A C 1
ATOM 892 O O . HIS A 1 109 ? -4.681 -0.020 15.286 1.00 94.69 109 HIS A O 1
ATOM 898 N N . LYS A 1 110 ? -5.543 -0.404 17.326 1.00 95.38 110 LYS A N 1
ATOM 899 C CA . LYS A 1 110 ? -5.808 1.010 17.623 1.00 95.38 110 LYS A CA 1
ATOM 900 C C . LYS A 1 110 ? -4.538 1.848 17.566 1.00 95.38 110 LYS A C 1
ATOM 902 O O . LYS A 1 110 ? -4.565 2.911 16.958 1.00 95.38 110 LYS A O 1
ATOM 907 N N . SER A 1 111 ? -3.430 1.361 18.126 1.00 95.56 111 SER A N 1
ATOM 908 C CA . SER A 1 111 ? -2.146 2.074 18.096 1.00 95.56 111 SER A CA 1
ATOM 909 C C . SER A 1 111 ? -1.601 2.217 16.676 1.00 95.56 111 SER A C 1
ATOM 911 O O . SER A 1 111 ? -1.200 3.311 16.296 1.00 95.56 111 SER A O 1
ATOM 913 N N . VAL A 1 112 ? -1.665 1.150 15.874 1.00 96.00 112 VAL A N 1
ATOM 914 C CA . VAL A 1 112 ? -1.182 1.136 14.482 1.00 96.00 112 VAL A CA 1
ATOM 915 C C . VAL A 1 112 ? -1.966 2.125 13.616 1.00 96.00 112 VAL A C 1
ATOM 917 O O . VAL A 1 112 ? -1.388 2.886 12.842 1.00 96.00 112 VAL A O 1
ATOM 920 N N . ILE A 1 113 ? -3.295 2.139 13.752 1.00 96.94 113 ILE A N 1
ATOM 921 C CA . ILE A 1 113 ? -4.153 3.072 13.015 1.00 96.94 113 ILE A CA 1
ATOM 922 C C . ILE A 1 113 ? -3.906 4.507 13.485 1.00 96.94 113 ILE A C 1
ATOM 924 O O . ILE A 1 113 ? -3.828 5.414 12.661 1.00 96.94 113 ILE A O 1
ATOM 928 N N . GLN A 1 114 ? -3.780 4.718 14.796 1.00 96.62 114 GLN A N 1
ATOM 929 C CA . GLN A 1 114 ? -3.544 6.038 15.370 1.00 96.62 114 GLN A CA 1
ATOM 930 C C . GLN A 1 114 ? -2.211 6.627 14.898 1.00 96.62 114 GLN A C 1
ATOM 932 O O . GLN A 1 114 ? -2.171 7.802 14.537 1.00 96.62 114 GLN A O 1
ATOM 937 N N . GLU A 1 115 ? -1.144 5.825 14.872 1.00 94.75 115 GLU A N 1
ATOM 938 C CA . GLU A 1 115 ? 0.165 6.217 14.341 1.00 94.75 115 GLU A CA 1
ATOM 939 C C . GLU A 1 115 ? 0.036 6.655 12.881 1.00 94.75 115 GLU A C 1
ATOM 941 O O . GLU A 1 115 ? 0.386 7.784 12.547 1.00 94.75 115 GLU A O 1
ATOM 946 N N . TYR A 1 116 ? -0.586 5.826 12.038 1.00 95.19 116 TYR A N 1
ATOM 947 C CA . TYR A 1 116 ? -0.796 6.163 10.631 1.00 95.19 116 TYR A CA 1
ATOM 948 C C . TYR A 1 116 ? -1.626 7.441 10.425 1.00 95.19 116 TYR A C 1
ATOM 950 O O . TYR A 1 116 ? -1.256 8.296 9.622 1.00 95.19 116 TYR A O 1
ATOM 958 N N . LEU A 1 117 ? -2.744 7.589 11.145 1.00 96.12 117 LEU A N 1
ATOM 959 C CA . LEU A 1 117 ? -3.601 8.775 11.058 1.00 96.12 117 LEU A CA 1
ATOM 960 C C . LEU A 1 117 ? -2.865 10.043 11.505 1.00 96.12 117 LEU A C 1
ATOM 962 O O . LEU A 1 117 ? -3.022 11.083 10.875 1.00 96.12 117 LEU A O 1
ATOM 966 N N . THR A 1 118 ? -2.031 9.944 12.543 1.00 95.19 118 THR A N 1
ATOM 967 C CA . THR A 1 118 ? -1.210 11.066 13.020 1.00 95.19 118 THR A CA 1
ATOM 968 C C . THR A 1 118 ? -0.223 11.515 11.943 1.00 95.19 118 THR A C 1
ATOM 970 O O . THR A 1 118 ? -0.119 12.708 11.682 1.00 95.19 118 THR A O 1
ATOM 973 N N . GLU A 1 119 ? 0.455 10.576 11.272 1.00 93.12 119 GLU A N 1
ATOM 974 C CA . GLU A 1 119 ? 1.398 10.891 10.188 1.00 93.12 119 GLU A CA 1
ATOM 975 C C . GLU A 1 119 ? 0.731 11.616 9.011 1.00 93.12 119 GLU A C 1
ATOM 977 O O . GLU A 1 119 ? 1.288 12.568 8.461 1.00 93.12 119 GLU A O 1
ATOM 982 N N . ILE A 1 120 ? -0.458 11.169 8.588 1.00 91.94 120 ILE A N 1
ATOM 983 C CA . ILE A 1 120 ? -1.146 11.799 7.452 1.00 91.94 120 ILE A CA 1
ATOM 984 C C . ILE A 1 120 ? -1.813 13.126 7.833 1.00 91.94 120 ILE A C 1
ATOM 986 O O . ILE A 1 120 ? -1.926 13.998 6.976 1.00 91.94 120 ILE A O 1
ATOM 990 N N . GLU A 1 121 ? -2.233 13.297 9.089 1.00 93.81 121 GLU A N 1
ATOM 991 C CA . GLU A 1 121 ? -2.792 14.555 9.599 1.00 93.81 121 GLU A CA 1
ATOM 992 C C . GLU A 1 121 ? -1.710 15.634 9.726 1.00 93.81 121 GLU A C 1
ATOM 994 O O . GLU A 1 121 ? -1.914 16.766 9.287 1.00 93.81 121 GLU A O 1
ATOM 999 N N . SER A 1 122 ? -0.530 15.283 10.248 1.00 92.12 122 SER A N 1
ATOM 1000 C CA . SER A 1 122 ? 0.600 16.215 10.364 1.00 92.12 122 SER A CA 1
ATOM 1001 C C . SER A 1 122 ? 1.328 16.455 9.040 1.00 92.12 122 SER A C 1
ATOM 1003 O O . SER A 1 122 ? 2.099 17.406 8.924 1.00 92.12 122 SER A O 1
ATOM 1005 N N . SER A 1 123 ? 1.094 15.608 8.031 1.00 87.25 123 SER A N 1
ATOM 1006 C CA . SER A 1 123 ? 1.900 15.539 6.803 1.00 87.25 123 SER A CA 1
ATOM 1007 C C . SER A 1 123 ? 3.389 15.254 7.061 1.00 87.25 123 SER A C 1
ATOM 1009 O O . SER A 1 123 ? 4.232 15.483 6.188 1.00 87.25 123 SER A O 1
ATOM 1011 N N . GLU A 1 124 ? 3.730 14.722 8.236 1.00 88.00 124 GLU A N 1
ATOM 1012 C CA . GLU A 1 124 ? 5.092 14.341 8.598 1.00 88.00 124 GLU A CA 1
ATOM 1013 C C . GLU A 1 124 ? 5.330 12.877 8.236 1.00 88.00 124 GLU A C 1
ATOM 1015 O O . GLU A 1 124 ? 4.900 11.943 8.911 1.00 88.00 124 GLU A O 1
ATOM 1020 N N . ILE A 1 125 ? 6.048 12.664 7.135 1.00 83.31 125 ILE A N 1
ATOM 1021 C CA . ILE A 1 125 ? 6.484 11.328 6.736 1.00 83.31 125 ILE A CA 1
ATOM 1022 C C . ILE A 1 125 ? 7.759 10.984 7.521 1.00 83.31 125 ILE A C 1
ATOM 1024 O O . ILE A 1 125 ? 8.732 11.737 7.416 1.00 83.31 125 ILE A O 1
ATOM 1028 N N . PRO A 1 126 ? 7.826 9.836 8.225 1.00 85.38 126 PRO A N 1
ATOM 1029 C CA . PRO A 1 126 ? 9.043 9.404 8.900 1.00 85.38 126 PRO A CA 1
ATOM 1030 C C . PRO A 1 126 ? 10.243 9.393 7.953 1.00 85.38 126 PRO A C 1
ATOM 1032 O O . PRO A 1 126 ? 10.175 8.830 6.857 1.00 85.38 126 PRO A O 1
ATOM 1035 N N . GLU A 1 127 ? 11.370 9.958 8.390 1.00 83.69 127 GLU A N 1
ATOM 1036 C CA . GLU A 1 127 ? 12.591 10.060 7.576 1.00 83.69 127 GLU A CA 1
ATOM 1037 C C . GLU A 1 127 ? 13.056 8.686 7.068 1.00 83.69 127 GLU A C 1
ATOM 1039 O O . GLU A 1 127 ? 13.464 8.529 5.915 1.00 83.69 127 GLU A O 1
ATOM 1044 N N . ILE A 1 128 ? 12.895 7.662 7.909 1.00 84.81 128 ILE A N 1
ATOM 1045 C CA . ILE A 1 128 ? 13.246 6.274 7.605 1.00 84.81 128 ILE A CA 1
ATOM 1046 C C . ILE A 1 128 ? 12.338 5.618 6.555 1.00 84.81 128 ILE A C 1
ATOM 1048 O O . ILE A 1 128 ? 12.670 4.530 6.077 1.00 84.81 128 ILE A O 1
ATOM 1052 N N . ARG A 1 129 ? 11.199 6.230 6.186 1.00 89.00 129 ARG A N 1
ATOM 1053 C CA . ARG A 1 129 ? 10.279 5.673 5.188 1.00 89.00 129 ARG A CA 1
ATOM 1054 C C . ARG A 1 129 ? 10.952 5.714 3.818 1.00 89.00 129 ARG A C 1
ATOM 1056 O O . ARG A 1 129 ? 11.182 6.814 3.294 1.00 89.00 129 ARG A O 1
ATOM 1063 N N . PRO A 1 130 ? 11.257 4.553 3.210 1.00 90.06 130 PRO A N 1
ATOM 1064 C CA . PRO A 1 130 ? 11.952 4.532 1.937 1.00 90.06 130 PRO A CA 1
ATOM 1065 C C . PRO A 1 130 ? 11.074 5.152 0.843 1.00 90.06 130 PRO A C 1
ATOM 1067 O O . PRO A 1 130 ? 9.847 5.146 0.977 1.00 90.06 130 PRO A O 1
ATOM 1070 N N . PRO A 1 131 ? 11.665 5.653 -0.256 1.00 90.94 131 PRO A N 1
ATOM 1071 C CA . PRO A 1 131 ? 10.912 6.328 -1.310 1.00 90.94 131 PRO A CA 1
ATOM 1072 C C . PRO A 1 131 ? 9.717 5.513 -1.818 1.00 90.94 131 PRO A C 1
ATOM 1074 O O . PRO A 1 131 ? 8.615 6.038 -1.907 1.00 90.94 131 PRO A O 1
ATOM 1077 N N . TRP A 1 132 ? 9.900 4.208 -2.033 1.00 90.81 132 TRP A N 1
ATOM 1078 C CA . TRP A 1 132 ? 8.863 3.308 -2.551 1.00 90.81 132 TRP A CA 1
ATOM 1079 C C . TRP A 1 132 ? 7.711 2.999 -1.589 1.00 90.81 132 TRP A C 1
ATOM 1081 O O . TRP A 1 132 ? 6.725 2.406 -2.011 1.00 90.81 132 TRP A O 1
ATOM 1091 N N . ALA A 1 133 ? 7.813 3.401 -0.323 1.00 91.31 133 ALA A N 1
ATOM 1092 C CA . ALA A 1 133 ? 6.730 3.309 0.653 1.00 91.31 133 ALA A CA 1
ATOM 1093 C C . ALA A 1 133 ? 5.956 4.633 0.796 1.00 91.31 133 ALA A C 1
ATOM 1095 O O . ALA A 1 133 ? 5.103 4.760 1.673 1.00 91.31 133 ALA A O 1
ATOM 1096 N N . ARG A 1 134 ? 6.267 5.646 -0.024 1.00 91.00 134 ARG A N 1
ATOM 1097 C CA . ARG A 1 134 ? 5.609 6.958 -0.008 1.00 91.00 134 ARG A CA 1
ATOM 1098 C C . ARG A 1 134 ? 4.567 7.043 -1.120 1.00 91.00 134 ARG A C 1
ATOM 1100 O O . ARG A 1 134 ? 4.806 6.584 -2.238 1.00 91.00 134 ARG A O 1
ATOM 1107 N N . LYS A 1 135 ? 3.445 7.697 -0.812 1.00 89.69 135 LYS A N 1
ATOM 1108 C CA . LYS A 1 135 ? 2.389 8.014 -1.781 1.00 89.69 135 LYS A CA 1
ATOM 1109 C C . LYS A 1 135 ? 2.983 8.749 -2.993 1.00 89.69 135 LYS A C 1
ATOM 1111 O O . LYS A 1 135 ? 3.815 9.641 -2.835 1.00 89.69 135 LYS A O 1
ATOM 1116 N N . GLY A 1 136 ? 2.579 8.361 -4.196 1.00 89.44 136 GLY A N 1
ATOM 1117 C CA . GLY A 1 136 ? 2.967 8.953 -5.474 1.00 89.44 136 GLY A CA 1
ATOM 1118 C C . GLY A 1 136 ? 4.327 8.506 -6.010 1.00 89.44 136 GLY A C 1
ATOM 1119 O O . GLY A 1 136 ? 4.651 8.816 -7.161 1.00 89.44 136 GLY A O 1
ATOM 1120 N N . TRP A 1 137 ? 5.128 7.765 -5.235 1.00 92.75 137 TRP A N 1
ATOM 1121 C CA . TRP A 1 137 ? 6.457 7.351 -5.689 1.00 92.75 137 TRP A CA 1
ATOM 1122 C C . TRP A 1 137 ? 6.382 6.397 -6.874 1.00 92.75 137 TRP A C 1
ATOM 1124 O O . TRP A 1 137 ? 7.083 6.615 -7.858 1.00 92.75 137 TRP A O 1
ATOM 1134 N N . LEU A 1 138 ? 5.522 5.370 -6.818 1.00 90.50 138 LEU A N 1
ATOM 1135 C CA . LEU A 1 138 ? 5.437 4.395 -7.906 1.00 90.50 138 LEU A CA 1
ATOM 1136 C C . LEU A 1 138 ? 4.970 5.065 -9.199 1.00 90.50 138 LEU A C 1
ATOM 1138 O O . LEU A 1 138 ? 5.552 4.816 -10.247 1.00 90.50 138 LEU A O 1
ATOM 1142 N N . TYR A 1 139 ? 3.976 5.952 -9.124 1.00 90.38 139 TYR A N 1
ATOM 1143 C CA . TYR A 1 139 ? 3.533 6.744 -10.273 1.00 90.38 139 TYR A CA 1
ATOM 1144 C C . TYR A 1 139 ? 4.681 7.570 -10.874 1.00 90.38 139 TYR A C 1
ATOM 1146 O O . TYR A 1 139 ? 4.932 7.506 -12.076 1.00 90.38 139 TYR A O 1
ATOM 1154 N N . SER A 1 140 ? 5.433 8.282 -10.030 1.00 93.44 140 SER A N 1
ATOM 1155 C CA . SER A 1 140 ? 6.573 9.095 -10.474 1.00 93.44 140 SER A CA 1
ATOM 1156 C C . SER A 1 140 ? 7.691 8.240 -11.079 1.00 93.44 140 SER A C 1
ATOM 1158 O O . SER A 1 140 ? 8.250 8.595 -12.113 1.00 93.44 140 SER A O 1
ATOM 1160 N N . ALA A 1 141 ? 7.988 7.086 -10.476 1.00 94.69 141 ALA A N 1
ATOM 1161 C CA . ALA A 1 141 ? 8.980 6.140 -10.975 1.00 94.69 141 ALA A CA 1
ATOM 1162 C C . ALA A 1 141 ? 8.564 5.530 -12.320 1.00 94.69 141 ALA A C 1
ATOM 1164 O O . ALA A 1 141 ? 9.407 5.386 -13.199 1.00 94.69 141 ALA A O 1
ATOM 1165 N N . LYS A 1 142 ? 7.278 5.206 -12.504 1.00 93.44 142 LYS A N 1
ATOM 1166 C CA . LYS A 1 142 ? 6.734 4.714 -13.779 1.00 93.44 142 LYS A CA 1
ATOM 1167 C C . LYS A 1 142 ? 6.906 5.741 -14.890 1.00 93.44 142 LYS A C 1
ATOM 1169 O O . LYS A 1 142 ? 7.464 5.403 -15.926 1.00 93.44 142 LYS A O 1
ATOM 1174 N N . LYS A 1 143 ? 6.518 6.991 -14.630 1.00 94.12 143 LYS A N 1
ATOM 1175 C CA . LYS A 1 143 ? 6.681 8.087 -15.588 1.00 94.12 143 LYS A CA 1
ATOM 1176 C C . LYS A 1 143 ? 8.150 8.306 -15.961 1.00 94.12 143 LYS A C 1
ATOM 1178 O O . LYS A 1 143 ? 8.477 8.409 -17.135 1.00 94.12 143 LYS A O 1
ATOM 1183 N N . TRP A 1 144 ? 9.040 8.312 -14.969 1.00 96.31 144 TRP A N 1
ATOM 1184 C CA . TRP A 1 144 ? 10.477 8.420 -15.221 1.00 96.31 144 TRP A CA 1
ATOM 1185 C C . TRP A 1 144 ? 11.001 7.237 -16.050 1.00 96.31 144 TRP A C 1
ATOM 1187 O O . TRP A 1 144 ? 11.745 7.444 -17.000 1.00 96.31 144 TRP A O 1
ATOM 1197 N N . ILE A 1 145 ? 10.584 5.999 -15.755 1.00 96.19 145 ILE A N 1
ATOM 1198 C CA . ILE A 1 145 ? 10.960 4.819 -16.553 1.00 96.19 145 ILE A CA 1
ATOM 1199 C C . ILE A 1 145 ? 10.506 4.980 -18.006 1.00 96.19 145 ILE A C 1
ATOM 1201 O O . ILE A 1 145 ? 11.302 4.740 -18.906 1.00 96.19 145 ILE A O 1
ATOM 1205 N N . GLU A 1 146 ? 9.265 5.401 -18.243 1.00 94.88 146 GLU A N 1
ATOM 1206 C CA . GLU A 1 146 ? 8.727 5.629 -19.592 1.00 94.88 146 GLU A CA 1
ATOM 1207 C C . GLU A 1 146 ? 9.568 6.649 -20.376 1.00 94.88 146 GLU A C 1
ATOM 1209 O O . GLU A 1 146 ? 9.923 6.397 -21.529 1.00 94.88 146 GLU A O 1
ATOM 1214 N N . GLU A 1 147 ? 9.958 7.755 -19.735 1.00 95.12 147 GLU A N 1
ATOM 1215 C CA . GLU A 1 147 ? 10.852 8.768 -20.313 1.00 95.12 147 GLU A CA 1
ATOM 1216 C C . GLU A 1 147 ? 12.225 8.169 -20.669 1.00 95.12 147 GLU A C 1
ATOM 1218 O O . GLU A 1 147 ? 12.716 8.362 -21.781 1.00 95.12 147 GLU A O 1
ATOM 1223 N N . GLN A 1 148 ? 12.820 7.371 -19.777 1.00 96.12 148 GLN A N 1
ATOM 1224 C CA . GLN A 1 148 ? 14.117 6.727 -20.025 1.00 96.12 148 GLN A CA 1
ATOM 1225 C C . GLN A 1 148 ? 14.067 5.675 -21.138 1.00 96.12 148 GLN A C 1
ATOM 1227 O O . GLN A 1 148 ? 15.005 5.559 -21.928 1.00 96.12 148 GLN A O 1
ATOM 1232 N N . LEU A 1 149 ? 12.988 4.894 -21.224 1.00 95.38 149 LEU A N 1
ATOM 1233 C CA . LEU A 1 149 ? 12.812 3.930 -22.311 1.00 95.38 149 LEU A CA 1
ATOM 1234 C C . LEU A 1 149 ? 12.705 4.643 -23.658 1.00 95.38 149 LEU A C 1
ATOM 1236 O O . LEU A 1 149 ? 13.324 4.199 -24.626 1.00 95.38 149 LEU A O 1
ATOM 1240 N N . LEU A 1 150 ? 11.975 5.759 -23.704 1.00 94.25 150 LEU A N 1
ATOM 1241 C CA . LEU A 1 150 ? 11.836 6.574 -24.905 1.00 94.25 150 LEU A CA 1
ATOM 1242 C C . LEU A 1 150 ? 13.183 7.155 -25.353 1.00 94.25 150 LEU A C 1
ATOM 1244 O O . LEU A 1 150 ? 13.540 7.015 -26.521 1.00 94.25 150 LEU A O 1
ATOM 1248 N N . GLU A 1 151 ? 13.957 7.742 -24.436 1.00 95.50 151 GLU A N 1
ATOM 1249 C CA . GLU A 1 151 ? 15.299 8.281 -24.720 1.00 95.50 151 GLU A CA 1
ATOM 1250 C C . GLU A 1 151 ? 16.257 7.215 -25.276 1.00 95.50 151 GLU A C 1
ATOM 1252 O O . GLU A 1 151 ? 17.083 7.496 -26.146 1.00 95.50 151 GLU A O 1
ATOM 1257 N N . LEU A 1 152 ? 16.121 5.974 -24.807 1.00 94.38 152 LEU A N 1
ATOM 1258 C CA . LEU A 1 152 ? 16.943 4.838 -25.224 1.00 94.38 152 LEU A CA 1
ATOM 1259 C C . LEU A 1 152 ? 16.378 4.077 -26.436 1.00 94.38 152 LEU A C 1
ATOM 1261 O O . LEU A 1 152 ? 16.961 3.071 -26.842 1.00 94.38 152 LEU A O 1
ATOM 1265 N N . ASN A 1 153 ? 15.282 4.550 -27.038 1.00 95.25 153 ASN A N 1
ATOM 1266 C CA . ASN A 1 153 ? 14.567 3.896 -28.142 1.00 95.25 153 ASN A CA 1
ATOM 1267 C C . ASN A 1 153 ? 14.105 2.458 -27.832 1.00 95.25 153 ASN A C 1
ATOM 1269 O O . ASN A 1 153 ? 13.998 1.616 -28.728 1.00 95.25 153 ASN A O 1
ATOM 1273 N N . TYR A 1 154 ? 13.799 2.165 -26.568 1.00 95.94 154 TYR A N 1
ATOM 1274 C CA . TYR A 1 154 ? 13.136 0.926 -26.181 1.00 95.94 154 TYR A CA 1
ATOM 1275 C C . TYR A 1 154 ? 11.621 1.097 -26.249 1.00 95.94 154 TYR A C 1
ATOM 1277 O O . TYR A 1 154 ? 11.042 1.956 -25.590 1.00 95.94 154 TYR A O 1
ATOM 1285 N N . GLN A 1 155 ? 10.952 0.223 -27.000 1.00 95.06 155 GLN A N 1
ATOM 1286 C CA . GLN A 1 155 ? 9.495 0.177 -26.998 1.00 95.06 155 GLN A CA 1
ATOM 1287 C C . GLN A 1 155 ? 9.012 -0.672 -25.821 1.00 95.06 155 GLN A C 1
ATOM 1289 O O . GLN A 1 155 ? 9.320 -1.863 -25.732 1.00 95.06 155 GLN A O 1
ATOM 1294 N N . GLN A 1 156 ? 8.226 -0.060 -24.939 1.00 95.06 156 GLN A N 1
ATOM 1295 C CA . GLN A 1 156 ? 7.557 -0.725 -23.827 1.00 95.06 156 GLN A CA 1
ATOM 1296 C C . GLN A 1 156 ? 6.426 -1.639 -24.329 1.00 95.06 156 GLN A C 1
ATOM 1298 O O . GLN A 1 156 ? 5.576 -1.221 -25.112 1.00 95.06 156 GLN A O 1
ATOM 1303 N N . LEU A 1 157 ? 6.420 -2.894 -23.873 1.00 94.81 157 LEU A N 1
ATOM 1304 C CA . LEU A 1 157 ? 5.442 -3.928 -24.245 1.00 94.81 157 LEU A CA 1
ATOM 1305 C C . LEU A 1 157 ? 4.455 -4.263 -23.117 1.00 94.81 157 LEU A C 1
ATOM 1307 O O . LEU A 1 157 ? 3.439 -4.906 -23.361 1.00 94.81 157 LEU A O 1
ATOM 1311 N N . SER A 1 158 ? 4.754 -3.862 -21.881 1.00 91.94 158 SER A N 1
ATOM 1312 C CA . SER A 1 158 ? 3.917 -4.106 -20.702 1.00 91.94 158 SER A CA 1
ATOM 1313 C C . SER A 1 158 ? 3.934 -2.904 -19.765 1.00 91.94 158 SER A C 1
ATOM 1315 O O . SER A 1 158 ? 4.817 -2.055 -19.856 1.00 91.94 158 SER A O 1
ATOM 1317 N N . SER A 1 159 ? 3.007 -2.832 -18.811 1.00 89.19 159 SER A N 1
ATOM 1318 C CA . SER A 1 159 ? 3.151 -1.904 -17.685 1.00 89.19 159 SER A CA 1
ATOM 1319 C C . SER A 1 159 ? 4.390 -2.241 -16.850 1.00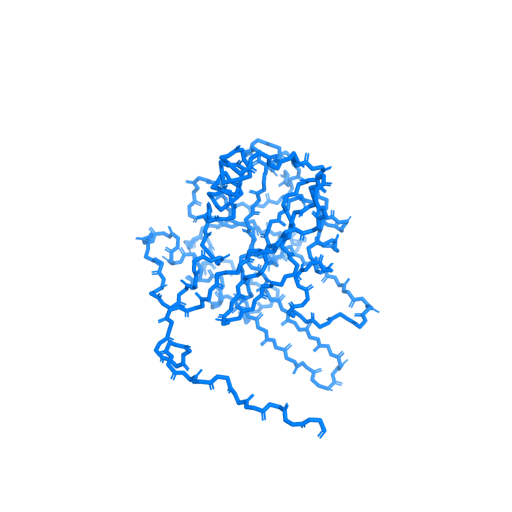 89.19 159 SER A C 1
ATOM 1321 O O . SER A 1 159 ? 4.818 -3.396 -16.794 1.00 89.19 159 SER A O 1
ATOM 1323 N N . VAL A 1 160 ? 4.936 -1.240 -16.161 1.00 90.00 160 VAL A N 1
ATOM 1324 C CA . VAL A 1 160 ? 5.976 -1.449 -15.150 1.00 90.00 160 VAL A CA 1
ATOM 1325 C C . VAL A 1 160 ? 5.381 -2.176 -13.942 1.00 90.00 160 VAL A C 1
ATOM 1327 O O . VAL A 1 160 ? 4.396 -1.722 -13.349 1.00 90.00 160 VAL A O 1
ATOM 1330 N N . GLU A 1 161 ? 6.019 -3.267 -13.543 1.00 87.25 161 GLU A N 1
ATOM 1331 C CA . GLU A 1 161 ? 5.615 -4.123 -12.431 1.00 87.25 161 GLU A CA 1
ATOM 1332 C C . GLU A 1 161 ? 6.596 -3.998 -11.265 1.00 87.25 161 GLU A C 1
ATOM 1334 O O . GLU A 1 161 ? 7.813 -4.014 -11.461 1.00 87.25 161 GLU A O 1
ATOM 1339 N N . CYS A 1 162 ? 6.083 -3.929 -10.035 1.00 86.19 162 CYS A N 1
ATOM 1340 C CA . CYS A 1 162 ? 6.912 -4.066 -8.841 1.00 86.19 162 CYS A CA 1
ATOM 1341 C C . CYS A 1 162 ? 7.086 -5.549 -8.519 1.00 86.19 162 CYS A C 1
ATOM 1343 O O . CYS A 1 162 ? 6.178 -6.196 -8.007 1.00 86.19 162 CYS A O 1
ATOM 1345 N N . ILE A 1 163 ? 8.261 -6.097 -8.826 1.00 85.38 163 ILE A N 1
ATOM 1346 C CA . ILE A 1 163 ? 8.534 -7.521 -8.596 1.00 85.38 163 ILE A CA 1
ATOM 1347 C C . ILE A 1 163 ? 9.063 -7.789 -7.186 1.00 85.38 163 ILE A C 1
ATOM 1349 O O . ILE A 1 163 ? 8.962 -8.910 -6.694 1.00 85.38 163 ILE A O 1
ATOM 1353 N N . LYS A 1 164 ? 9.668 -6.780 -6.543 1.00 82.75 164 LYS A N 1
ATOM 1354 C CA . LYS A 1 164 ? 10.206 -6.869 -5.179 1.00 82.75 164 LYS A CA 1
ATOM 1355 C C . LYS A 1 164 ? 10.051 -5.533 -4.466 1.00 82.75 164 LYS A C 1
ATOM 1357 O O . LYS A 1 164 ? 10.529 -4.518 -4.964 1.00 82.75 164 LYS A O 1
ATOM 1362 N N . ASN A 1 165 ? 9.477 -5.563 -3.270 1.00 82.19 165 ASN A N 1
ATOM 1363 C CA . ASN A 1 165 ? 9.404 -4.428 -2.357 1.00 82.19 165 ASN A CA 1
ATOM 1364 C C . ASN A 1 165 ? 9.763 -4.922 -0.947 1.00 82.19 165 ASN A C 1
ATOM 1366 O O . ASN A 1 165 ? 9.055 -5.746 -0.375 1.00 82.19 165 ASN A O 1
ATOM 1370 N N . TRP A 1 166 ? 10.896 -4.472 -0.408 1.00 77.38 166 TRP A N 1
ATOM 1371 C CA . TRP A 1 166 ? 11.337 -4.816 0.946 1.00 77.38 166 TRP A CA 1
ATOM 1372 C C . TRP A 1 166 ? 12.115 -3.654 1.578 1.00 77.38 166 TRP A C 1
ATOM 1374 O O . TRP A 1 166 ? 12.469 -2.694 0.899 1.00 77.38 166 TRP A O 1
ATOM 1384 N N . GLY A 1 167 ? 12.460 -3.753 2.868 1.00 75.06 167 GLY A N 1
ATOM 1385 C CA . GLY A 1 167 ? 13.025 -2.634 3.646 1.00 75.06 167 GLY A CA 1
ATOM 1386 C C . GLY A 1 167 ? 14.320 -1.997 3.107 1.00 75.06 167 GLY A C 1
ATOM 1387 O O . GLY A 1 167 ? 14.608 -0.843 3.407 1.00 75.06 167 GLY A O 1
ATOM 1388 N N . ILE A 1 168 ? 15.094 -2.715 2.287 1.00 83.00 168 ILE A N 1
ATOM 1389 C CA . ILE A 1 168 ? 16.386 -2.253 1.748 1.00 83.00 168 ILE A CA 1
ATOM 1390 C C . ILE A 1 168 ? 16.379 -1.878 0.257 1.00 83.00 168 ILE A C 1
ATOM 1392 O O . ILE A 1 168 ? 17.334 -1.255 -0.203 1.00 83.00 168 ILE A O 1
ATOM 1396 N N . SER A 1 169 ? 15.362 -2.263 -0.520 1.00 88.44 169 SER A N 1
ATOM 1397 C CA . SER A 1 169 ? 15.237 -1.874 -1.930 1.00 88.44 169 SER A CA 1
ATOM 1398 C C . SER A 1 169 ? 13.867 -2.202 -2.522 1.00 88.44 169 SER A C 1
ATOM 1400 O O . SER A 1 169 ? 13.218 -3.162 -2.112 1.00 88.44 169 SER A O 1
ATOM 1402 N N . CYS A 1 170 ? 13.523 -1.489 -3.588 1.00 91.12 170 CYS A N 1
ATOM 1403 C CA . CYS A 1 170 ? 12.445 -1.822 -4.512 1.00 91.12 170 CYS A CA 1
ATOM 1404 C C . CYS A 1 170 ? 13.029 -2.174 -5.886 1.00 91.12 170 CYS A C 1
ATOM 1406 O O . CYS A 1 170 ? 13.976 -1.523 -6.339 1.00 91.12 170 CYS A O 1
ATOM 1408 N N . VAL A 1 171 ? 12.494 -3.213 -6.531 1.00 91.62 171 VAL A N 1
ATOM 1409 C CA . VAL A 1 171 ? 12.855 -3.617 -7.896 1.00 91.62 171 VAL A CA 1
ATOM 1410 C C . VAL A 1 171 ? 11.616 -3.576 -8.777 1.00 91.62 171 VAL A C 1
ATOM 1412 O O . VAL A 1 171 ? 10.614 -4.239 -8.493 1.00 91.62 171 VAL A O 1
ATOM 1415 N N . LEU A 1 172 ? 11.724 -2.822 -9.865 1.00 93.38 172 LEU A N 1
ATOM 1416 C CA . LEU A 1 172 ? 10.717 -2.703 -10.905 1.00 93.38 172 LEU A CA 1
ATOM 1417 C C . LEU A 1 172 ? 11.189 -3.429 -12.167 1.00 93.38 172 LEU A C 1
ATOM 1419 O O . LEU A 1 172 ? 12.389 -3.482 -12.447 1.00 93.38 172 LEU A O 1
ATOM 1423 N N . ARG A 1 173 ? 10.250 -3.984 -12.927 1.00 93.94 173 ARG A N 1
ATOM 1424 C CA . ARG A 1 173 ? 10.494 -4.653 -14.207 1.00 93.94 173 ARG A CA 1
ATOM 1425 C C . ARG A 1 173 ? 9.562 -4.094 -15.269 1.00 93.94 173 ARG A C 1
ATOM 1427 O O . ARG A 1 173 ? 8.393 -3.849 -14.993 1.00 93.94 173 ARG A O 1
ATOM 1434 N N . VAL A 1 174 ? 10.068 -3.970 -16.487 1.00 95.62 174 VAL A N 1
ATOM 1435 C CA . VAL A 1 174 ? 9.273 -3.669 -17.677 1.00 95.62 174 VAL A CA 1
ATOM 1436 C C . VAL A 1 174 ? 9.728 -4.553 -18.831 1.00 95.62 174 VAL A C 1
ATOM 1438 O O . VAL A 1 174 ? 10.930 -4.755 -19.029 1.00 95.62 174 VAL A O 1
ATOM 1441 N N . ASN A 1 175 ? 8.773 -5.100 -19.579 1.00 96.19 175 ASN A N 1
ATOM 1442 C CA . ASN A 1 175 ? 9.075 -5.860 -20.783 1.00 96.19 175 ASN A CA 1
ATOM 1443 C C . ASN A 1 175 ? 9.172 -4.885 -21.955 1.00 96.19 175 ASN A C 1
ATOM 1445 O O . ASN A 1 175 ? 8.303 -4.028 -22.130 1.00 96.19 175 ASN A O 1
ATOM 1449 N N . THR A 1 176 ? 10.216 -5.021 -22.765 1.00 96.25 176 THR A N 1
ATOM 1450 C CA . THR A 1 176 ? 10.469 -4.179 -23.939 1.00 96.25 176 THR A CA 1
ATOM 1451 C C . THR A 1 176 ? 10.791 -5.027 -25.166 1.00 96.25 176 THR A C 1
ATOM 1453 O O . THR A 1 176 ? 11.003 -6.237 -25.056 1.00 96.25 176 THR A O 1
ATOM 1456 N N . THR A 1 177 ? 10.888 -4.404 -26.340 1.00 93.69 177 THR A N 1
ATOM 1457 C CA . THR A 1 177 ? 11.348 -5.070 -27.574 1.00 93.69 177 THR A CA 1
ATOM 1458 C C . THR A 1 177 ? 12.767 -5.636 -27.485 1.00 93.69 177 THR A C 1
ATOM 1460 O O . THR A 1 177 ? 13.098 -6.548 -28.238 1.00 93.69 177 THR A O 1
ATOM 1463 N N . ALA A 1 178 ? 13.589 -5.159 -26.547 1.00 92.62 178 ALA A N 1
ATOM 1464 C CA . ALA A 1 178 ? 14.931 -5.680 -26.277 1.00 92.62 178 ALA A CA 1
ATOM 1465 C C . ALA A 1 178 ? 14.972 -6.701 -25.121 1.00 92.62 178 ALA A C 1
ATOM 1467 O O . ALA A 1 178 ? 16.047 -7.081 -24.660 1.00 92.62 178 ALA A O 1
ATOM 1468 N N . GLY A 1 179 ? 13.807 -7.147 -24.642 1.00 94.44 179 GLY A N 1
ATOM 1469 C CA . GLY A 1 179 ? 13.668 -8.021 -23.480 1.00 94.44 179 GLY A CA 1
ATOM 1470 C C . GLY A 1 179 ? 13.329 -7.260 -22.198 1.00 94.44 179 GLY A C 1
ATOM 1471 O O . GLY A 1 179 ? 12.793 -6.150 -22.226 1.00 94.44 179 GLY A O 1
ATOM 1472 N N . ASN A 1 180 ? 13.595 -7.887 -21.053 1.00 96.12 180 ASN A N 1
ATOM 1473 C CA . ASN A 1 180 ? 13.224 -7.345 -19.746 1.00 96.12 180 ASN A CA 1
ATOM 1474 C C . ASN A 1 180 ? 14.269 -6.345 -19.250 1.00 96.12 180 ASN A C 1
ATOM 1476 O O . ASN A 1 180 ? 15.449 -6.683 -19.143 1.00 96.12 180 ASN A O 1
ATOM 1480 N N . ILE A 1 181 ? 13.817 -5.157 -18.857 1.00 95.88 181 ILE A N 1
ATOM 1481 C CA . ILE A 1 181 ? 14.648 -4.148 -18.198 1.00 95.88 181 ILE A CA 1
ATOM 1482 C C . ILE A 1 181 ? 14.246 -4.073 -16.727 1.00 95.88 181 ILE A C 1
ATOM 1484 O O . ILE A 1 181 ? 13.061 -4.091 -16.383 1.00 95.88 181 ILE A O 1
ATOM 1488 N N . TYR A 1 182 ? 15.252 -4.010 -15.856 1.00 94.75 182 TYR A N 1
ATOM 1489 C CA . TYR A 1 182 ? 15.079 -3.973 -14.410 1.00 94.75 182 TYR A CA 1
ATOM 1490 C C . TYR A 1 182 ? 15.617 -2.665 -13.846 1.00 94.75 182 TYR A C 1
ATOM 1492 O O . TYR A 1 182 ? 16.747 -2.272 -14.132 1.00 94.75 182 TYR A O 1
ATOM 1500 N N . PHE A 1 183 ? 14.830 -2.041 -12.979 1.00 95.25 183 PHE A N 1
ATOM 1501 C CA . PHE A 1 183 ? 15.197 -0.834 -12.251 1.00 95.25 183 PHE A CA 1
ATOM 1502 C C . PHE A 1 183 ? 15.228 -1.149 -10.765 1.00 95.25 183 PHE A C 1
ATOM 1504 O O . PHE A 1 183 ? 14.372 -1.876 -10.260 1.00 95.25 183 PHE A O 1
ATOM 1511 N N . LYS A 1 184 ? 16.209 -0.608 -10.045 1.00 93.88 184 LYS A N 1
ATOM 1512 C CA . LYS A 1 184 ? 16.343 -0.830 -8.607 1.00 93.88 184 LYS A CA 1
ATOM 1513 C C . LYS A 1 184 ? 16.564 0.486 -7.888 1.00 93.88 184 LYS A C 1
ATOM 1515 O O . LYS A 1 184 ? 17.548 1.169 -8.146 1.00 93.88 184 LYS A O 1
ATOM 1520 N N . GLN A 1 185 ? 15.707 0.766 -6.915 1.00 93.00 185 GLN A N 1
ATOM 1521 C CA . GLN A 1 185 ? 15.940 1.810 -5.927 1.00 93.00 185 GLN A CA 1
ATOM 1522 C C . GLN A 1 185 ? 16.432 1.154 -4.640 1.00 93.00 185 GLN A C 1
ATOM 1524 O O . GLN A 1 185 ? 15.734 0.323 -4.062 1.00 93.00 185 GLN A O 1
ATOM 1529 N N . ALA A 1 186 ? 17.634 1.505 -4.188 1.00 89.44 186 ALA A N 1
ATOM 1530 C CA . ALA A 1 186 ? 18.152 1.068 -2.894 1.00 89.44 186 ALA A CA 1
ATOM 1531 C C . ALA A 1 186 ? 17.739 2.039 -1.778 1.00 89.44 186 ALA A C 1
ATOM 1533 O O . ALA A 1 186 ? 17.497 3.224 -2.027 1.00 89.44 186 ALA A O 1
ATOM 1534 N N . SER A 1 187 ? 17.651 1.524 -0.551 1.00 82.81 187 SER A N 1
ATOM 1535 C CA . SER A 1 187 ? 17.470 2.342 0.647 1.00 82.81 187 SER A CA 1
ATOM 1536 C C . SER A 1 187 ? 18.705 3.208 0.853 1.00 82.81 187 SER A C 1
ATOM 1538 O O . SER A 1 187 ? 19.828 2.722 0.729 1.00 82.81 187 SER A O 1
ATOM 1540 N N . THR A 1 188 ? 18.492 4.475 1.196 1.00 74.81 188 THR A N 1
ATOM 1541 C CA . THR A 1 188 ? 19.563 5.412 1.547 1.00 74.81 188 THR A CA 1
ATOM 1542 C C . THR A 1 188 ? 19.988 5.296 3.013 1.00 74.81 188 THR A C 1
ATOM 1544 O O . THR A 1 188 ? 20.898 6.007 3.437 1.00 74.81 188 THR A O 1
ATOM 1547 N N . LEU A 1 189 ? 19.361 4.403 3.795 1.00 69.00 189 LEU A N 1
ATOM 1548 C CA . LEU A 1 189 ? 19.684 4.217 5.207 1.00 69.00 189 LEU A CA 1
ATOM 1549 C C . LEU A 1 189 ? 21.169 3.825 5.382 1.00 69.00 189 LEU A C 1
ATOM 1551 O O . LEU A 1 189 ? 21.644 2.916 4.691 1.00 69.00 189 LEU A O 1
ATOM 1555 N N . PRO A 1 190 ? 21.898 4.433 6.343 1.00 57.91 190 PRO A N 1
ATOM 1556 C CA . PRO A 1 190 ? 23.356 4.305 6.470 1.00 57.91 190 PRO A CA 1
ATOM 1557 C C . PRO A 1 190 ? 23.893 2.869 6.561 1.00 57.91 190 PRO A C 1
ATOM 1559 O O . PRO A 1 190 ? 25.026 2.612 6.174 1.00 57.91 190 PRO A O 1
ATOM 1562 N N . LYS A 1 191 ? 23.086 1.905 7.028 1.00 53.34 191 LYS A N 1
ATOM 1563 C CA . LYS A 1 191 ? 23.486 0.487 7.105 1.00 53.34 191 LYS A CA 1
ATOM 1564 C C . LYS A 1 191 ? 23.618 -0.205 5.737 1.00 53.34 191 LYS A C 1
ATOM 1566 O O . LYS A 1 191 ? 24.202 -1.282 5.676 1.00 53.34 191 LYS A O 1
ATOM 1571 N N . TYR A 1 192 ? 23.099 0.388 4.660 1.00 47.84 192 TYR A N 1
ATOM 1572 C CA . TYR A 1 192 ? 23.087 -0.207 3.314 1.00 47.84 192 TYR A CA 1
ATOM 1573 C C . TYR A 1 192 ? 23.862 0.615 2.276 1.00 47.84 192 TYR A C 1
ATOM 1575 O O . TYR A 1 192 ? 24.297 0.069 1.262 1.00 47.84 192 TYR A O 1
ATOM 1583 N N . CYS A 1 193 ? 24.128 1.890 2.562 1.00 40.34 193 CYS A N 1
ATOM 1584 C CA . CYS A 1 193 ? 25.048 2.735 1.804 1.00 40.34 193 CYS A CA 1
ATOM 1585 C C . CYS A 1 193 ? 26.495 2.507 2.276 1.00 40.34 193 CYS A C 1
ATOM 1587 O O . CYS A 1 193 ? 27.059 3.351 2.964 1.00 40.34 193 CYS A O 1
ATOM 1589 N N . GLY A 1 194 ? 27.104 1.357 1.953 1.00 42.75 194 GLY A N 1
ATOM 1590 C CA . GLY A 1 194 ? 28.544 1.169 2.213 1.00 42.75 194 GLY A CA 1
ATOM 1591 C C . GLY A 1 194 ? 29.066 -0.256 2.394 1.00 42.75 194 GLY A C 1
ATOM 1592 O O . GLY A 1 194 ? 30.280 -0.443 2.463 1.00 42.75 194 GLY A O 1
ATOM 1593 N N . LEU A 1 195 ? 28.213 -1.280 2.440 1.00 37.41 195 LEU A N 1
ATOM 1594 C CA . LEU A 1 195 ? 28.702 -2.658 2.489 1.00 37.41 195 LEU A CA 1
ATOM 1595 C C . LEU A 1 195 ? 28.985 -3.146 1.066 1.00 37.41 195 LEU A C 1
ATOM 1597 O O . LEU A 1 195 ? 28.066 -3.360 0.275 1.00 37.41 195 LEU A O 1
ATOM 1601 N N . LYS A 1 196 ? 30.275 -3.326 0.745 1.00 34.28 196 LYS A N 1
ATOM 1602 C CA . LYS A 1 196 ? 30.708 -4.157 -0.387 1.00 34.28 196 LYS A CA 1
ATOM 1603 C C . LYS A 1 196 ? 29.873 -5.449 -0.373 1.00 34.28 196 LYS A C 1
ATOM 1605 O O . LYS A 1 196 ? 29.768 -6.051 0.699 1.00 34.28 196 LYS A O 1
ATOM 1610 N N . PRO A 1 197 ? 29.282 -5.886 -1.500 1.00 38.97 197 PRO A N 1
ATOM 1611 C CA . PRO A 1 197 ? 28.577 -7.161 -1.526 1.00 38.97 197 PRO A CA 1
ATOM 1612 C C . PRO A 1 197 ? 29.536 -8.261 -1.042 1.00 38.97 197 PRO A C 1
ATOM 1614 O O . PRO A 1 197 ? 30.684 -8.291 -1.504 1.00 38.97 197 PRO A O 1
ATOM 1617 N N . PRO A 1 198 ? 29.135 -9.136 -0.101 1.00 38.56 198 PRO A N 1
ATOM 1618 C CA . PRO A 1 198 ? 29.965 -10.274 0.242 1.00 38.56 198 PRO A CA 1
ATOM 1619 C C . PRO A 1 198 ? 30.127 -11.130 -1.015 1.00 38.56 198 PRO A C 1
ATOM 1621 O O . PRO A 1 198 ? 29.155 -11.443 -1.704 1.00 38.56 198 PRO A O 1
ATOM 1624 N N . LEU A 1 199 ? 31.378 -11.473 -1.327 1.00 28.84 199 LEU A N 1
ATOM 1625 C CA . LEU A 1 199 ? 31.716 -12.494 -2.310 1.00 28.84 199 LEU A CA 1
ATOM 1626 C C . LEU A 1 199 ? 31.012 -13.792 -1.901 1.00 28.84 199 LEU A C 1
ATOM 1628 O O . LEU A 1 199 ? 31.448 -14.470 -0.973 1.00 28.84 199 LEU A O 1
ATOM 1632 N N . LEU A 1 200 ? 29.931 -14.136 -2.594 1.00 30.59 200 LEU A N 1
ATOM 1633 C CA . LEU A 1 200 ? 29.406 -15.493 -2.583 1.00 30.59 200 LEU A CA 1
ATOM 1634 C C . LEU A 1 200 ? 30.344 -16.323 -3.464 1.00 30.59 200 LEU A C 1
ATOM 1636 O O . LEU A 1 200 ? 30.297 -16.228 -4.689 1.00 30.59 200 LEU A O 1
ATOM 1640 N N . ARG A 1 201 ? 31.255 -17.076 -2.839 1.00 27.53 201 ARG A N 1
ATOM 1641 C CA . ARG A 1 201 ? 31.915 -18.197 -3.515 1.00 27.53 201 ARG A CA 1
ATOM 1642 C C . ARG A 1 201 ? 30.925 -19.360 -3.542 1.00 27.53 201 ARG A C 1
ATOM 1644 O O . ARG A 1 201 ? 30.354 -19.676 -2.499 1.00 27.53 201 ARG A O 1
ATOM 1651 N N . GLY A 1 202 ? 30.700 -19.900 -4.741 1.00 35.59 202 GLY A N 1
ATOM 1652 C CA . GLY A 1 202 ? 30.006 -21.173 -4.943 1.00 35.59 202 GLY A CA 1
ATOM 1653 C C . GLY A 1 202 ? 30.827 -22.361 -4.469 1.00 35.59 202 GLY A C 1
ATOM 1654 O O . GLY A 1 202 ? 32.029 -22.168 -4.165 1.00 35.59 202 GLY A O 1
#

pLDDT: mean 86.29, std 14.08, range [27.53, 97.25]

Sequence (202 aa):
EILPHPTEAKILMLSDDKNTWFLPNICINEDIHPSNFANIQKVIEEKLGISANILYYAHNYDDKSKCEIHTIYVLENNYLGKELIEKFKDASWVDLETLRNISLKLPEHKSVIQEYLTEIESSEIPEIRPPWARKGWLYSAKKWIEEQLLELNYQQLSSVECIKNWGISCVLRVNTTAGNIYFKQASTLPKYCGLKPPLLRG

Radius of gyration: 18.93 Å; chains: 1; bounding box: 56×37×48 Å

Secondary structure (DSSP, 8-state):
-B-B-SSSS-EEEEE-TTS-EE-------S---TT-HHHHHHHHHHHH---EEEEEEEEEEEETTTTEEEEEEEEEE-S-HHHHHHHTTTSEEE-HHHHHHSPBSSTTHHHHHHHHHHHHHHT---TTS-GGGSTTHHHHHHHHHHHHHHHTTPPB-S--EEEEEETTEEEEEEEETTEEEEEEEEP-STTTSS--------